Protein AF-A0A9D0LKT3-F1 (afdb_monomer_lite)

Foldseek 3Di:
DDDDDDDDDDDDDDDDDDDDDDDDDDDDDDDDDDDDDDDDDDDDDDDDDDDDDDDDDDDDDDDPDDCVVVVVVVVVVVVVVVVVVVVVVVVVVVVCVVVPHDAFAQDQDDQPPKDAFDDWQADPVLRAIGGARIWGDDDLAIAGEHEDAAAADPSGHDNVVLLNSLSVQVSSCRVRVDGDQWHWYHYPVGITTGGNDPVSNVSNSVVSVVVVVQVVDPDDADDDPDLVCLVPDPCNVVHPRHPD

Sequence (244 aa):
MRPGLVAGPRPGRAAIGDGTPGSRHPVPPAARAGSGSGRVGLAAGPLLLRPRPPGRPAGAPHPRLRPEGGAVLFLGLALAFLVVGLIGLWWSRRRWAAAGLPHGQIVYADVGDAFPVQEALYDPQLRLVGRPDYLVRQGRTLIPVEVKSGRAPARGPYRSHLLQLAAYCHLVEAQTGHRPPYGLIRYADRTVAVNYTPALREHLVQTLARLRADRQATEVHRDHHQPARCRACGYRDRCDEALA

Secondary structure (DSSP, 8-state):
------------------------PPPPPPPPP----------------PPPPPPPPPPPPPP----HHHHHHHHHHHHHHHHHHHHHHHHHHHHHHHTTS-----------SEEE--SPEEETTTTEEE--SEEEEETTEEEEEEE-SSPPPTTSS-HHHHHHHHHHHHHHHHHHS---SEEEEE-SS-EEEEE--HHHHHHHHHHHHHHHHHTTSS--------HHHHHT-TTGGG-TT---

pLDDT: mean 76.77, std 21.32, range [34.59, 98.38]

Structure (mmCIF, N/CA/C/O backbone):
data_AF-A0A9D0LKT3-F1
#
_entry.id   AF-A0A9D0LKT3-F1
#
loop_
_atom_site.group_PDB
_atom_site.id
_atom_site.type_symbol
_atom_site.label_atom_id
_atom_site.label_alt_id
_atom_site.label_comp_id
_atom_site.label_asym_id
_atom_site.label_entity_id
_atom_site.label_seq_id
_atom_site.pdbx_PDB_ins_code
_atom_site.Cartn_x
_atom_site.Cartn_y
_atom_site.Cartn_z
_atom_site.occupancy
_atom_site.B_iso_or_equiv
_atom_site.auth_seq_id
_atom_site.auth_comp_id
_atom_site.auth_asym_id
_atom_site.auth_atom_id
_atom_site.pdbx_PDB_model_num
ATOM 1 N N . MET A 1 1 ? -33.545 11.492 -32.141 1.00 41.22 1 MET A N 1
ATOM 2 C CA . MET A 1 1 ? -34.606 10.459 -32.080 1.00 41.22 1 MET A CA 1
ATOM 3 C C . MET A 1 1 ? -34.405 9.627 -30.819 1.00 41.22 1 MET A C 1
ATOM 5 O O . MET A 1 1 ? -33.264 9.313 -30.513 1.00 41.22 1 MET A O 1
ATOM 9 N N . ARG A 1 2 ? -35.477 9.320 -30.075 1.00 45.22 2 ARG A N 1
ATOM 10 C CA . ARG A 1 2 ? -35.482 8.424 -28.901 1.00 45.22 2 ARG A CA 1
ATOM 11 C C . ARG A 1 2 ? -36.316 7.184 -29.234 1.00 45.22 2 ARG A C 1
ATOM 13 O O . ARG A 1 2 ? -37.438 7.349 -29.701 1.00 45.22 2 ARG A O 1
ATOM 20 N N . PRO A 1 3 ? -35.804 5.990 -28.931 1.00 50.09 3 PRO A N 1
ATOM 21 C CA . PRO A 1 3 ? -36.590 4.969 -28.231 1.00 50.09 3 PRO A CA 1
ATOM 22 C C . PRO A 1 3 ? -35.764 4.365 -27.073 1.00 50.09 3 PRO A C 1
ATOM 24 O O . PRO A 1 3 ? -34.543 4.465 -27.069 1.00 50.09 3 PRO A O 1
ATOM 27 N N . GLY A 1 4 ? -36.324 3.734 -26.045 1.00 38.03 4 GLY A N 1
ATOM 28 C CA . GLY A 1 4 ? -37.717 3.555 -25.633 1.00 38.03 4 GLY A CA 1
ATOM 29 C C . GLY A 1 4 ? -37.700 2.763 -24.315 1.00 38.03 4 GLY A C 1
ATOM 30 O O . GLY A 1 4 ? -36.874 1.865 -24.169 1.00 38.03 4 GLY A O 1
ATOM 31 N N . LEU A 1 5 ? -38.533 3.114 -23.327 1.00 45.44 5 LEU A N 1
ATOM 32 C CA . LEU A 1 5 ? -38.592 2.349 -22.073 1.00 45.44 5 LEU A CA 1
ATOM 33 C C . LEU A 1 5 ? -39.273 0.995 -22.305 1.00 45.44 5 LEU A C 1
ATOM 35 O O . LEU A 1 5 ? -40.318 0.938 -22.948 1.00 45.44 5 LEU A O 1
ATOM 39 N N . VAL A 1 6 ? -38.753 -0.057 -21.671 1.00 51.06 6 VAL A N 1
ATOM 40 C CA . VAL A 1 6 ? -39.482 -1.305 -21.403 1.00 51.06 6 VAL A CA 1
ATOM 41 C C . VAL A 1 6 ? -39.291 -1.645 -19.925 1.00 51.06 6 VAL A C 1
ATOM 43 O O . VAL A 1 6 ? -38.197 -1.479 -19.387 1.00 51.06 6 VAL A O 1
ATOM 46 N N . ALA A 1 7 ? -40.364 -2.066 -19.256 1.00 42.12 7 ALA A N 1
ATOM 47 C CA . ALA A 1 7 ? -40.399 -2.280 -17.813 1.00 42.12 7 ALA A CA 1
ATOM 48 C C . ALA A 1 7 ? -41.018 -3.636 -17.441 1.00 42.12 7 ALA A C 1
ATOM 50 O O . ALA A 1 7 ? -41.953 -4.094 -18.094 1.00 42.12 7 ALA A O 1
ATOM 51 N N . GLY A 1 8 ? -40.550 -4.205 -16.325 1.00 35.59 8 GLY A N 1
ATOM 52 C CA . GLY A 1 8 ? -41.161 -5.338 -15.616 1.00 35.59 8 GLY A CA 1
ATOM 53 C C . GLY A 1 8 ? -40.278 -6.596 -15.539 1.00 35.59 8 GLY A C 1
ATOM 54 O O . GLY A 1 8 ? -39.320 -6.700 -16.302 1.00 35.59 8 GLY A O 1
ATOM 55 N N . PRO A 1 9 ? -40.588 -7.564 -14.647 1.00 49.91 9 PRO A N 1
ATOM 56 C CA . PRO A 1 9 ? -41.615 -7.556 -13.595 1.00 49.91 9 PRO A CA 1
ATOM 57 C C . PRO A 1 9 ? -41.034 -7.568 -12.157 1.00 49.91 9 PRO A C 1
ATOM 59 O O . PRO A 1 9 ? -39.851 -7.815 -11.940 1.00 49.91 9 PRO A O 1
ATOM 62 N N . ARG A 1 10 ? -41.889 -7.338 -11.148 1.00 53.22 10 ARG A N 1
ATOM 63 C CA . ARG A 1 10 ? -41.582 -7.543 -9.714 1.00 53.22 10 ARG A CA 1
ATOM 64 C C . ARG A 1 10 ? -42.213 -8.842 -9.193 1.00 53.22 10 ARG A C 1
ATOM 66 O O . ARG A 1 10 ? -43.411 -9.029 -9.388 1.00 53.22 10 ARG A O 1
ATOM 73 N N . PRO A 1 11 ? -41.473 -9.622 -8.396 1.00 49.16 11 PRO A N 1
ATOM 74 C CA . PRO A 1 11 ? -42.014 -10.346 -7.238 1.00 49.16 11 PRO A CA 1
ATOM 75 C C . PRO A 1 11 ? -41.182 -10.034 -5.969 1.00 49.16 11 PRO A C 1
ATOM 77 O O . PRO A 1 11 ? -40.034 -9.618 -6.070 1.00 49.16 11 PRO A O 1
ATOM 80 N N . GLY A 1 12 ? -41.651 -10.187 -4.732 1.00 36.94 12 GLY A N 1
ATOM 81 C CA . GLY A 1 12 ? -42.981 -10.491 -4.201 1.00 36.94 12 GLY A CA 1
ATOM 82 C C . GLY A 1 12 ? -42.949 -10.268 -2.676 1.00 36.94 12 GLY A C 1
ATOM 83 O O . GLY A 1 12 ? -41.898 -10.413 -2.056 1.00 36.94 12 GLY A O 1
ATOM 84 N N . ARG A 1 13 ? -44.066 -9.860 -2.060 1.00 41.19 13 ARG A N 1
ATOM 85 C CA . ARG A 1 13 ? -44.182 -9.701 -0.594 1.00 41.19 13 ARG A CA 1
ATOM 86 C C . ARG A 1 13 ? -44.531 -11.046 0.049 1.00 41.19 13 ARG A C 1
ATOM 88 O O . ARG A 1 13 ? -45.474 -11.683 -0.409 1.00 41.19 13 ARG A O 1
ATOM 95 N N . ALA A 1 14 ? -43.886 -11.390 1.161 1.00 39.69 14 ALA A N 1
ATOM 96 C CA . ALA A 1 14 ? -44.359 -12.425 2.078 1.00 39.69 14 ALA A CA 1
ATOM 97 C C . ALA A 1 14 ? -44.074 -12.042 3.545 1.00 39.69 14 ALA A C 1
ATOM 99 O O . ALA A 1 14 ? -42.972 -11.601 3.855 1.00 39.69 14 ALA A O 1
ATOM 100 N N . ALA A 1 15 ? -45.124 -12.177 4.370 1.00 40.12 15 ALA A N 1
ATOM 101 C CA . ALA A 1 15 ? -45.180 -12.620 5.775 1.00 40.12 15 ALA A CA 1
ATOM 102 C C . ALA A 1 15 ? -43.980 -12.285 6.698 1.00 40.12 15 ALA A C 1
ATOM 104 O O . ALA A 1 15 ? -42.871 -12.750 6.475 1.00 40.12 15 ALA A O 1
ATOM 105 N N . ILE A 1 16 ? -44.106 -11.464 7.751 1.00 39.12 16 ILE A N 1
ATOM 106 C CA . ILE A 1 16 ? -44.972 -11.620 8.946 1.00 39.12 16 ILE A CA 1
ATOM 107 C C . ILE A 1 16 ? -44.850 -13.018 9.571 1.00 39.12 16 ILE A C 1
ATOM 109 O O . ILE A 1 16 ? -45.427 -13.978 9.074 1.00 39.12 16 ILE A O 1
ATOM 113 N N . GLY A 1 17 ? -44.144 -13.093 10.699 1.00 37.44 17 GLY A N 1
ATOM 114 C CA . GLY A 1 17 ? -44.096 -14.253 11.585 1.00 37.44 17 GLY A CA 1
ATOM 115 C C . GLY A 1 17 ? -43.782 -13.793 13.006 1.00 37.44 17 GLY A C 1
ATOM 116 O O . GLY A 1 17 ? -42.682 -13.307 13.266 1.00 37.44 17 GLY A O 1
ATOM 117 N N . ASP A 1 18 ? -44.763 -13.90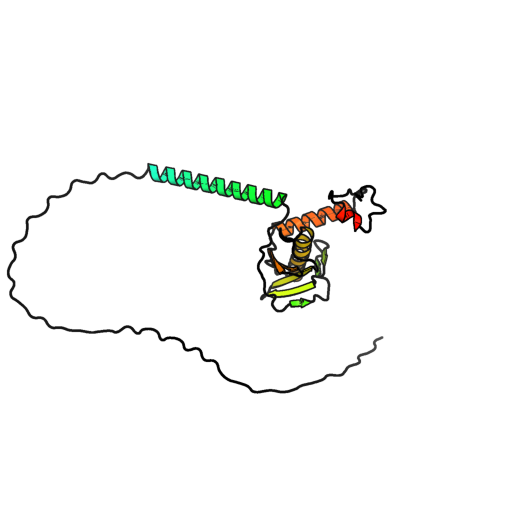1 13.900 1.00 38.78 18 ASP A N 1
ATOM 118 C CA . ASP A 1 18 ? -44.617 -13.609 15.328 1.00 38.78 18 ASP A CA 1
ATOM 119 C C . ASP A 1 18 ? -43.784 -14.689 16.040 1.00 38.78 18 ASP A C 1
ATOM 121 O O . ASP A 1 18 ? -43.826 -15.861 15.667 1.00 38.78 18 ASP A O 1
ATOM 125 N N . GLY A 1 19 ? -43.044 -14.316 17.092 1.00 36.28 19 GLY A N 1
ATOM 126 C CA . GLY A 1 19 ? -42.207 -15.278 17.822 1.00 36.28 19 GLY A CA 1
ATOM 127 C C . GLY A 1 19 ? -41.290 -14.690 18.897 1.00 36.28 19 GLY A C 1
ATOM 128 O O . GLY A 1 19 ? -40.070 -14.765 18.791 1.00 36.28 19 GLY A O 1
ATOM 129 N N . THR A 1 20 ? -41.865 -14.128 19.961 1.00 42.22 20 THR A N 1
ATOM 130 C CA . THR A 1 20 ? -41.186 -14.034 21.277 1.00 42.22 20 THR A CA 1
ATOM 131 C C . THR A 1 20 ? -41.495 -15.319 22.091 1.00 42.22 20 THR A C 1
ATOM 133 O O . THR A 1 20 ? -42.338 -16.087 21.623 1.00 42.22 20 THR A O 1
ATOM 136 N N . PRO A 1 21 ? -40.907 -15.607 23.282 1.00 47.72 21 PRO A N 1
ATOM 137 C CA . PRO A 1 21 ? -39.992 -14.789 24.093 1.00 47.72 21 PRO A CA 1
ATOM 138 C C . PRO A 1 21 ? -38.775 -15.518 24.731 1.00 47.72 21 PRO A C 1
ATOM 140 O O . PRO A 1 21 ? -38.759 -16.726 24.924 1.00 47.72 21 PRO A O 1
ATOM 143 N N . GLY A 1 22 ? -37.848 -14.721 25.280 1.00 34.59 22 GLY A N 1
ATOM 144 C CA . GLY A 1 22 ? -37.430 -14.911 26.680 1.00 34.59 22 GLY A CA 1
ATOM 145 C C . GLY A 1 22 ? -36.105 -15.622 26.995 1.00 34.59 22 GLY A C 1
ATOM 146 O O . GLY A 1 22 ? -36.052 -16.835 27.143 1.00 34.59 22 GLY A O 1
ATOM 147 N N . SER A 1 23 ? -35.099 -14.830 27.375 1.00 41.34 23 SER A N 1
ATOM 148 C CA . SER A 1 23 ? -34.087 -15.236 28.365 1.00 41.34 23 SER A CA 1
ATOM 149 C C . SER A 1 23 ? -33.737 -14.045 29.267 1.00 41.34 23 SER A C 1
ATOM 151 O O . SER A 1 23 ? -32.951 -13.170 28.901 1.00 41.34 23 SER A O 1
ATOM 153 N N . ARG A 1 24 ? -34.366 -13.973 30.447 1.00 41.44 24 ARG A N 1
ATOM 154 C CA . ARG A 1 24 ? -34.077 -12.947 31.463 1.00 41.44 24 ARG A CA 1
ATOM 155 C C . ARG A 1 24 ? -32.916 -13.421 32.339 1.00 41.44 24 ARG A C 1
ATOM 157 O O . ARG A 1 24 ? -33.109 -14.324 33.147 1.00 41.44 24 ARG A O 1
ATOM 164 N N . HIS A 1 25 ? -31.748 -12.793 32.232 1.00 50.31 25 HIS A N 1
ATOM 165 C CA . HIS A 1 25 ? -30.708 -12.942 33.254 1.00 50.31 25 HIS A CA 1
ATOM 166 C C . HIS A 1 25 ? -31.013 -12.014 34.446 1.00 50.31 25 HIS A C 1
ATOM 168 O O . HIS A 1 25 ? -31.278 -10.828 34.227 1.00 50.31 25 HIS A O 1
ATOM 174 N N . PRO A 1 26 ? -31.014 -12.514 35.696 1.00 53.47 26 PRO A N 1
ATOM 175 C CA . PRO A 1 26 ? -31.299 -11.693 36.866 1.00 53.47 26 PRO A CA 1
ATOM 176 C C . PRO A 1 26 ? -30.113 -10.789 37.229 1.00 53.47 26 PRO A C 1
ATOM 178 O O . PRO A 1 26 ? -28.975 -11.239 37.352 1.00 53.47 26 PRO A O 1
ATOM 181 N N . VAL A 1 27 ? -30.408 -9.508 37.450 1.00 53.12 27 VAL A N 1
ATOM 182 C CA . VAL A 1 27 ? -29.477 -8.518 38.008 1.00 53.12 27 VAL A CA 1
ATOM 183 C C . VAL A 1 27 ? -29.468 -8.651 39.541 1.00 53.12 27 VAL A C 1
ATOM 185 O O . VAL A 1 27 ? -30.549 -8.629 40.135 1.00 53.12 27 VAL A O 1
ATOM 188 N N . PRO A 1 28 ? -28.304 -8.762 40.212 1.00 60.41 28 PRO A N 1
ATOM 189 C CA . PRO A 1 28 ? -28.244 -8.737 41.672 1.00 60.41 28 PRO A CA 1
ATOM 190 C C . PRO A 1 28 ? -28.531 -7.319 42.215 1.00 60.41 28 PRO A C 1
ATOM 192 O O . PRO A 1 28 ? -28.039 -6.338 41.651 1.00 60.41 28 PRO A O 1
ATOM 195 N N . PRO A 1 29 ? -29.319 -7.170 43.297 1.00 54.16 29 PRO A N 1
ATOM 196 C CA . PRO A 1 29 ? -29.736 -5.863 43.801 1.00 54.16 29 PRO A CA 1
ATOM 197 C C . PRO A 1 29 ? -28.632 -5.129 44.577 1.00 54.16 29 PRO A C 1
ATOM 199 O O . PRO A 1 29 ? -27.826 -5.731 45.285 1.00 54.16 29 PRO A O 1
ATOM 202 N N . ALA A 1 30 ? -28.650 -3.797 44.493 1.00 43.69 30 ALA A N 1
ATOM 203 C CA . ALA A 1 30 ? -27.753 -2.922 45.242 1.00 43.69 30 ALA A CA 1
ATOM 204 C C . ALA A 1 30 ? -28.080 -2.898 46.748 1.00 43.69 30 ALA A C 1
ATOM 206 O O . ALA A 1 30 ? -29.245 -2.805 47.146 1.00 43.69 30 ALA A O 1
ATOM 207 N N . ALA A 1 31 ? -27.042 -2.909 47.588 1.00 43.06 31 ALA A N 1
ATOM 208 C CA . ALA A 1 31 ? -27.182 -2.778 49.035 1.00 43.06 31 ALA A CA 1
ATOM 209 C C . ALA A 1 31 ? -27.678 -1.370 49.422 1.00 43.06 31 ALA A C 1
ATOM 211 O O . ALA A 1 31 ? -27.057 -0.362 49.082 1.00 43.06 31 ALA A O 1
ATOM 212 N N . ARG A 1 32 ? -28.795 -1.297 50.157 1.00 42.47 32 ARG A N 1
ATOM 213 C CA . ARG A 1 32 ? -29.309 -0.044 50.732 1.00 42.47 32 ARG A CA 1
ATOM 214 C C . ARG A 1 32 ? -28.557 0.319 52.013 1.00 42.47 32 ARG A C 1
ATOM 216 O O . ARG A 1 32 ? -28.331 -0.534 52.866 1.00 42.47 32 ARG A O 1
ATOM 223 N N . ALA A 1 33 ? -28.256 1.605 52.174 1.00 41.50 33 ALA A N 1
ATOM 224 C CA . ALA A 1 33 ? -27.729 2.155 53.417 1.00 41.50 33 ALA A CA 1
ATOM 225 C C . ALA A 1 33 ? -28.793 2.128 54.531 1.00 41.50 33 ALA A C 1
ATOM 227 O O . ALA A 1 33 ? -29.901 2.638 54.355 1.00 41.50 33 ALA A O 1
ATOM 228 N N . GLY A 1 34 ? -28.442 1.559 55.687 1.00 39.75 34 GLY A N 1
ATOM 229 C CA . GLY A 1 34 ? -29.262 1.595 56.896 1.00 39.75 34 GLY A CA 1
ATOM 230 C C . GLY A 1 34 ? -28.962 2.838 57.734 1.00 39.75 34 GLY A C 1
ATOM 231 O O . GLY A 1 34 ? -27.919 2.911 58.378 1.00 39.75 34 GLY A O 1
ATOM 232 N N . SER A 1 35 ? -29.882 3.804 57.747 1.00 43.78 35 SER A N 1
ATOM 233 C CA . SER A 1 35 ? -29.845 4.935 58.682 1.00 43.78 35 SER A CA 1
ATOM 234 C C . SER A 1 35 ? -30.349 4.485 60.058 1.00 43.78 35 SER A C 1
ATOM 236 O O . SER A 1 35 ? -31.537 4.211 60.223 1.00 43.78 35 SER A O 1
ATOM 238 N N . GLY A 1 36 ? -29.446 4.381 61.037 1.00 42.91 36 GLY A N 1
ATOM 239 C CA . GLY A 1 36 ? -29.749 3.963 62.409 1.00 42.91 36 GLY A CA 1
ATOM 240 C C . GLY A 1 36 ? -29.672 5.123 63.401 1.00 42.91 36 GLY A C 1
ATOM 241 O O . GLY A 1 36 ? -28.623 5.371 63.989 1.00 42.91 36 GLY A O 1
ATOM 242 N N . SER A 1 37 ? -30.785 5.830 63.609 1.00 45.47 37 SER A N 1
ATOM 243 C CA . SER A 1 37 ? -30.896 6.882 64.629 1.00 45.47 37 SER A CA 1
ATOM 244 C C . SER A 1 37 ? -31.040 6.273 66.032 1.00 45.47 37 SER A C 1
ATOM 246 O O . SER A 1 37 ? -32.140 5.939 66.465 1.00 45.47 37 SER A O 1
ATOM 248 N N . GLY A 1 38 ? -29.923 6.121 66.747 1.00 41.62 38 GLY A N 1
ATOM 249 C CA . GLY A 1 38 ? -29.893 5.669 68.141 1.00 41.62 38 GLY A CA 1
ATOM 250 C C . GLY A 1 38 ? -29.629 6.816 69.117 1.00 41.62 38 GLY A C 1
ATOM 251 O O . GLY A 1 38 ? -28.476 7.111 69.421 1.00 41.62 38 GLY A O 1
ATOM 252 N N . ARG A 1 39 ? -30.682 7.454 69.644 1.00 48.88 39 ARG A N 1
ATOM 253 C CA . ARG A 1 39 ? -30.566 8.327 70.828 1.00 48.88 39 ARG A CA 1
ATOM 254 C C . ARG A 1 39 ? -30.461 7.455 72.082 1.00 48.88 39 ARG A C 1
ATOM 256 O O . ARG A 1 39 ? -31.409 6.743 72.394 1.00 48.88 39 ARG A O 1
ATOM 263 N N . VAL A 1 40 ? -29.365 7.568 72.832 1.00 46.09 40 VAL A N 1
ATOM 264 C CA . VAL A 1 40 ? -29.247 7.029 74.199 1.00 46.09 40 VAL A CA 1
ATOM 265 C C . VAL A 1 40 ? -28.940 8.188 75.147 1.00 46.09 40 VAL A C 1
ATOM 267 O O . VAL A 1 40 ? -28.136 9.062 74.825 1.00 46.09 40 VAL A O 1
ATOM 270 N N . GLY A 1 41 ? -29.668 8.243 76.264 1.00 40.62 41 GLY A N 1
ATOM 271 C CA . GLY A 1 41 ? -29.698 9.393 77.167 1.00 40.62 41 GLY A CA 1
ATOM 272 C C . GLY A 1 41 ? -28.462 9.546 78.055 1.00 40.62 41 GLY A C 1
ATOM 273 O O . GLY A 1 41 ? -27.693 8.609 78.264 1.00 40.62 41 GLY A O 1
ATOM 274 N N . LEU A 1 42 ? -28.307 10.751 78.607 1.00 42.69 42 LEU A N 1
ATOM 275 C CA . LEU A 1 42 ? -27.282 11.071 79.596 1.00 42.69 42 LEU A CA 1
ATOM 276 C C . LEU A 1 42 ? -27.559 10.337 80.917 1.00 42.69 42 LEU A C 1
ATOM 278 O O . LEU A 1 42 ? -28.650 10.451 81.470 1.00 42.69 42 LEU A O 1
ATOM 282 N N . ALA A 1 43 ? -26.526 9.711 81.478 1.00 46.47 43 ALA A N 1
ATOM 283 C CA . ALA A 1 43 ? -26.437 9.412 82.903 1.00 46.47 43 ALA A CA 1
ATOM 284 C C . ALA A 1 43 ? -25.191 10.119 83.456 1.00 46.47 43 ALA A C 1
ATOM 286 O O . ALA A 1 43 ? -24.063 9.785 83.092 1.00 46.47 43 ALA A O 1
ATOM 287 N N . ALA A 1 44 ? -25.392 11.138 84.292 1.00 44.31 44 ALA A N 1
ATOM 288 C CA . ALA A 1 44 ? -24.303 11.913 84.876 1.00 44.31 44 ALA A CA 1
ATOM 289 C C . ALA A 1 44 ? -23.731 11.190 86.108 1.00 44.31 44 ALA A C 1
ATOM 291 O O . ALA A 1 44 ? -24.312 11.237 87.190 1.00 44.31 44 ALA A O 1
ATOM 292 N N . GLY A 1 45 ? -22.588 10.521 85.940 1.00 46.59 45 GLY A N 1
ATOM 293 C CA . GLY A 1 45 ? -21.770 10.035 87.056 1.00 46.59 45 GLY A CA 1
ATOM 294 C C . GLY A 1 45 ? -20.898 11.157 87.648 1.00 46.59 45 GLY A C 1
ATOM 295 O O . GLY A 1 45 ? -20.500 12.062 86.909 1.00 46.59 45 GLY A O 1
ATOM 296 N N . PRO A 1 46 ? -20.585 11.134 88.957 1.00 49.88 46 PRO A N 1
ATOM 297 C CA . PRO A 1 46 ? -19.849 12.214 89.613 1.00 49.88 46 PRO A CA 1
ATOM 298 C C . PRO A 1 46 ? -18.401 12.340 89.108 1.00 49.88 46 PRO A C 1
ATOM 300 O O . PRO A 1 46 ? -17.683 11.348 88.967 1.00 49.88 46 PRO A O 1
ATOM 303 N N . LEU A 1 47 ? -17.952 13.581 88.880 1.00 44.97 47 LEU A N 1
ATOM 304 C CA . LEU A 1 47 ? -16.568 13.888 88.509 1.00 44.97 47 LEU A CA 1
ATOM 305 C C . LEU A 1 47 ? -15.608 13.585 89.671 1.00 44.97 47 LEU A C 1
ATOM 307 O O . LEU A 1 47 ? -15.494 14.366 90.615 1.00 44.97 47 LEU A O 1
ATOM 311 N N . LEU A 1 48 ? -14.830 12.511 89.548 1.00 54.75 48 LEU A N 1
ATOM 312 C CA . LEU A 1 48 ? -13.591 12.351 90.308 1.00 54.75 48 LEU A CA 1
ATOM 313 C C . LEU A 1 48 ? -12.454 13.067 89.567 1.00 54.75 48 LEU A C 1
ATOM 315 O O . LEU A 1 48 ? -12.039 12.641 88.486 1.00 54.75 48 LEU A O 1
ATOM 319 N N . LEU A 1 49 ? -11.944 14.159 90.146 1.00 49.00 49 LEU A N 1
ATOM 320 C CA . LEU A 1 49 ? -10.774 14.871 89.623 1.00 49.00 49 LEU A CA 1
ATOM 321 C C . LEU A 1 49 ? -9.549 13.943 89.616 1.00 49.00 49 LEU A C 1
ATOM 323 O O . LEU A 1 49 ? -8.984 13.628 90.662 1.00 49.00 49 LEU A O 1
ATOM 327 N N . ARG A 1 50 ? -9.091 13.546 88.423 1.00 50.53 50 ARG A N 1
ATOM 328 C CA . ARG A 1 50 ? -7.760 12.950 88.245 1.00 50.53 50 ARG A CA 1
ATOM 329 C C . ARG A 1 50 ? -6.694 14.054 88.178 1.00 50.53 50 ARG A C 1
ATOM 331 O O . ARG A 1 50 ? -6.884 15.012 87.425 1.00 50.53 50 ARG A O 1
ATOM 338 N N . PRO A 1 51 ? -5.563 13.930 88.899 1.00 55.41 51 PRO A N 1
ATOM 339 C CA . PRO A 1 51 ? -4.463 14.880 88.790 1.00 55.41 51 PRO A CA 1
ATOM 340 C C . PRO A 1 51 ? -3.821 14.837 87.396 1.00 55.41 51 PRO A C 1
ATOM 342 O O . PRO A 1 51 ? -3.758 13.799 86.734 1.00 55.41 51 PRO A O 1
ATOM 345 N N . ARG A 1 52 ? -3.348 16.001 86.948 1.00 52.25 52 ARG A N 1
ATOM 346 C CA . ARG A 1 52 ? -2.777 16.233 85.616 1.00 52.25 52 ARG A CA 1
ATOM 347 C C . ARG A 1 52 ? -1.296 15.811 85.611 1.00 52.25 52 ARG A C 1
ATOM 349 O O . ARG A 1 52 ? -0.563 16.288 86.475 1.00 52.25 52 ARG A O 1
ATOM 356 N N . PRO A 1 53 ? -0.824 14.958 84.682 1.00 60.50 53 PRO A N 1
ATOM 357 C CA . PRO A 1 53 ? 0.597 14.622 84.603 1.00 60.50 53 PRO A CA 1
ATOM 358 C C . PRO A 1 53 ? 1.428 15.838 84.143 1.00 60.50 53 PRO A C 1
ATOM 360 O O . PRO A 1 53 ? 0.912 16.673 83.389 1.00 60.50 53 PRO A O 1
ATOM 363 N N . PRO A 1 54 ? 2.701 15.956 84.568 1.00 61.75 54 PRO A N 1
ATOM 364 C CA . PRO A 1 54 ? 3.567 17.070 84.188 1.00 61.75 54 PRO A CA 1
ATOM 365 C C . PRO A 1 54 ? 3.885 17.066 82.685 1.00 61.75 54 PRO A C 1
ATOM 367 O O . PRO A 1 54 ? 3.955 16.019 82.039 1.00 61.75 54 PRO A O 1
ATOM 370 N N . GLY A 1 55 ? 4.069 18.263 82.123 1.00 56.38 55 GLY A N 1
ATOM 371 C CA . GLY A 1 55 ? 4.303 18.458 80.693 1.00 56.38 55 GLY A CA 1
ATOM 372 C C . GLY A 1 55 ? 5.644 17.895 80.212 1.00 56.38 55 GLY A C 1
ATOM 373 O O . GLY A 1 55 ? 6.665 18.018 80.886 1.00 56.38 55 GLY A O 1
ATOM 374 N N . ARG A 1 56 ? 5.647 17.316 79.006 1.00 63.41 56 ARG A N 1
ATOM 375 C CA . ARG A 1 56 ? 6.873 16.936 78.287 1.00 63.41 56 ARG A CA 1
ATOM 376 C C . ARG A 1 56 ? 7.685 18.198 77.934 1.00 63.41 56 ARG A C 1
ATOM 378 O O . ARG A 1 56 ? 7.082 19.143 77.420 1.00 63.41 56 ARG A O 1
ATOM 385 N N . PRO A 1 57 ? 9.017 18.223 78.132 1.00 62.31 57 PRO A N 1
ATOM 386 C CA . PRO A 1 57 ? 9.849 19.324 77.653 1.00 62.31 57 PRO A CA 1
ATOM 387 C C . PRO A 1 57 ? 9.851 19.381 76.118 1.00 62.31 57 PRO A C 1
ATOM 389 O O . PRO A 1 57 ? 9.706 18.358 75.444 1.00 62.31 57 PRO A O 1
ATOM 392 N N . ALA A 1 58 ? 10.009 20.588 75.572 1.00 62.41 58 ALA A N 1
ATOM 393 C CA . ALA A 1 58 ? 10.016 20.823 74.132 1.00 62.41 58 ALA A CA 1
ATOM 394 C C . ALA A 1 58 ? 11.188 20.092 73.450 1.00 62.41 58 ALA A C 1
ATOM 396 O O . ALA A 1 58 ? 12.332 20.183 73.893 1.00 62.41 58 ALA A O 1
ATOM 397 N N . GLY A 1 59 ? 10.895 19.373 72.364 1.00 53.84 59 GLY A N 1
ATOM 398 C CA . GLY A 1 59 ? 11.914 18.695 71.563 1.00 53.84 59 GLY A CA 1
ATOM 399 C C . GLY A 1 59 ? 12.826 19.687 70.837 1.00 53.84 59 GLY A C 1
ATOM 400 O O . GLY A 1 59 ? 12.375 20.741 70.386 1.00 53.84 59 GLY A O 1
ATOM 401 N N . ALA A 1 60 ? 14.106 19.334 70.707 1.00 62.12 60 ALA A N 1
ATOM 402 C CA . ALA A 1 60 ? 15.083 20.126 69.966 1.00 62.12 60 ALA A CA 1
ATOM 403 C C . ALA A 1 60 ? 14.681 20.284 68.480 1.00 62.12 60 ALA A C 1
ATOM 405 O O . ALA A 1 60 ? 14.084 19.368 67.906 1.00 62.12 60 ALA A O 1
ATOM 406 N N . PRO A 1 61 ? 15.012 21.415 67.828 1.00 62.19 61 PRO A N 1
ATOM 407 C CA . PRO A 1 61 ? 14.657 21.641 66.431 1.00 62.19 61 PRO A CA 1
ATOM 408 C C . PRO A 1 61 ? 15.363 20.640 65.507 1.00 62.19 61 PRO A C 1
ATOM 410 O O . PRO A 1 61 ? 16.591 20.590 65.441 1.00 62.19 61 PRO A O 1
ATOM 413 N N . HIS A 1 62 ? 14.581 19.864 64.753 1.00 61.00 62 HIS A N 1
ATOM 414 C CA . HIS A 1 62 ? 15.118 18.957 63.739 1.00 61.00 62 HIS A CA 1
ATOM 415 C C . HIS A 1 62 ? 15.848 19.737 62.626 1.00 61.00 62 HIS A C 1
ATOM 417 O O . HIS A 1 62 ? 15.322 20.751 62.149 1.00 61.00 62 HIS A O 1
ATOM 423 N N . PRO A 1 63 ? 17.022 19.269 62.159 1.00 62.72 63 PRO A N 1
ATOM 424 C CA . PRO A 1 63 ? 17.743 19.921 61.073 1.00 62.72 63 PRO A CA 1
ATOM 425 C C . PRO A 1 63 ? 16.934 19.839 59.773 1.00 62.72 63 PRO A C 1
ATOM 427 O O . PRO A 1 63 ? 16.635 18.755 59.270 1.00 62.72 63 PRO A O 1
ATOM 430 N N . ARG A 1 64 ? 16.590 20.999 59.202 1.00 63.72 64 ARG A N 1
ATOM 431 C CA . ARG A 1 64 ? 15.944 21.077 57.886 1.00 63.72 64 ARG A CA 1
ATOM 432 C C . ARG A 1 64 ? 16.971 20.774 56.794 1.00 63.72 64 ARG A C 1
ATOM 434 O O . ARG A 1 64 ? 17.701 21.667 56.368 1.00 63.72 64 ARG A O 1
ATOM 441 N N . LEU A 1 65 ? 17.005 19.527 56.331 1.00 62.09 65 LEU A N 1
ATOM 442 C CA . LEU A 1 65 ? 17.726 19.139 55.118 1.00 62.09 65 LEU A CA 1
ATOM 443 C C . LEU A 1 65 ? 17.171 19.942 53.929 1.00 62.09 65 LEU A C 1
ATOM 445 O O . LEU A 1 65 ? 16.024 19.753 53.525 1.00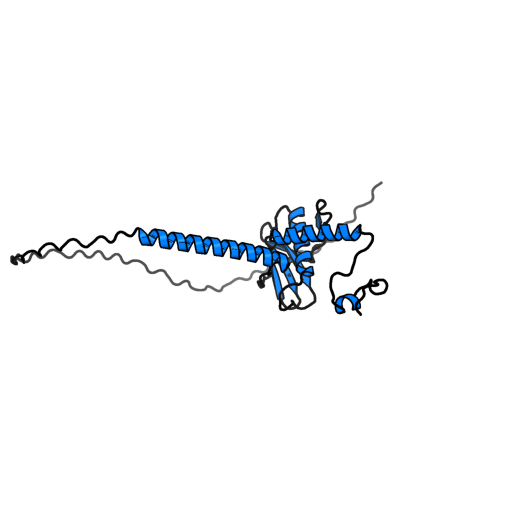 62.09 65 LEU A O 1
ATOM 449 N N . ARG A 1 66 ? 17.973 20.869 53.392 1.00 62.16 66 ARG A N 1
ATOM 450 C CA . ARG A 1 66 ? 17.625 21.655 52.199 1.00 62.16 66 ARG A CA 1
ATOM 451 C C . ARG A 1 66 ? 17.682 20.752 50.952 1.00 62.16 66 ARG A C 1
ATOM 453 O O . ARG A 1 66 ? 18.742 20.185 50.694 1.00 62.16 66 ARG A O 1
ATOM 460 N N . PRO A 1 67 ? 16.596 20.613 50.168 1.00 61.66 67 PRO A N 1
ATOM 461 C CA . PRO A 1 67 ? 16.500 19.616 49.095 1.00 61.66 67 PRO A CA 1
ATOM 462 C C . PRO A 1 67 ? 17.140 20.042 47.756 1.00 61.66 67 PRO A C 1
ATOM 464 O O . PRO A 1 67 ? 16.969 19.347 46.755 1.00 61.66 67 PRO A O 1
ATOM 467 N N . GLU A 1 68 ? 17.878 21.158 47.722 1.00 63.16 68 GLU A N 1
ATOM 468 C CA . GLU A 1 68 ? 18.339 21.827 46.489 1.00 63.16 68 GLU A CA 1
ATOM 469 C C . GLU A 1 68 ? 19.124 20.904 45.534 1.00 63.16 68 GLU A C 1
ATOM 471 O O . GLU A 1 68 ? 18.950 20.964 44.318 1.00 63.16 68 GLU A O 1
ATOM 476 N N . GLY A 1 69 ? 19.955 20.001 46.070 1.00 64.12 69 GLY A N 1
ATOM 477 C CA . GLY A 1 69 ? 20.751 19.069 45.258 1.00 64.12 69 GLY A CA 1
ATOM 478 C C . GLY A 1 69 ? 19.932 17.962 44.582 1.00 64.12 69 GLY A C 1
ATOM 479 O O . GLY A 1 69 ? 20.300 17.488 43.508 1.00 64.12 69 GLY A O 1
ATOM 480 N N . GLY A 1 70 ? 18.800 17.565 45.174 1.00 74.62 70 GLY A N 1
ATOM 481 C CA . GLY A 1 70 ? 17.946 16.511 44.624 1.00 74.62 70 GLY A CA 1
ATOM 482 C C . GLY A 1 70 ? 17.211 16.971 43.367 1.00 74.62 70 GLY A C 1
ATOM 483 O O . GLY A 1 70 ? 17.198 16.263 42.363 1.00 74.62 70 GLY A O 1
ATOM 484 N N . ALA A 1 71 ? 16.649 18.183 43.393 1.00 82.06 71 ALA A N 1
ATOM 485 C CA . ALA A 1 71 ? 15.881 18.735 42.277 1.00 82.06 71 ALA A CA 1
ATOM 486 C C . ALA A 1 71 ? 16.716 18.851 40.988 1.00 82.06 71 ALA A C 1
ATOM 488 O O . ALA A 1 71 ? 16.248 18.467 39.917 1.00 82.06 71 ALA A O 1
ATOM 489 N N . VAL A 1 72 ? 17.969 19.308 41.096 1.00 85.75 72 VAL A N 1
ATOM 490 C CA . VAL A 1 72 ? 18.891 19.426 39.952 1.00 85.75 72 VAL A CA 1
ATOM 491 C C . VAL A 1 72 ? 19.243 18.050 39.375 1.00 85.75 72 VAL A C 1
ATOM 493 O O . VAL A 1 72 ? 19.229 17.876 38.156 1.00 85.75 72 VAL A O 1
ATOM 496 N N . LEU A 1 73 ? 19.486 17.049 40.230 1.00 88.25 73 LEU A N 1
ATOM 497 C CA . LEU A 1 73 ? 19.763 15.675 39.802 1.00 88.25 73 LEU A CA 1
ATOM 498 C C . LEU A 1 73 ? 18.557 15.039 39.089 1.00 88.25 73 LEU A C 1
ATOM 500 O O . LEU A 1 73 ? 18.717 14.453 38.017 1.00 88.25 73 LEU A O 1
ATOM 504 N N . PHE A 1 74 ? 17.346 15.194 39.636 1.00 89.25 74 PHE A N 1
ATOM 505 C CA . PHE A 1 74 ? 16.118 14.701 39.001 1.00 89.25 74 PHE A CA 1
ATOM 506 C C . PHE A 1 74 ? 15.831 15.399 37.666 1.00 89.25 74 PHE A C 1
ATOM 508 O O . PHE A 1 74 ? 15.449 14.729 36.707 1.00 89.25 74 PHE A O 1
ATOM 515 N N . LEU A 1 75 ? 16.059 16.713 37.570 1.00 92.94 75 LEU A N 1
ATOM 516 C CA . LEU A 1 75 ? 15.885 17.467 36.326 1.00 92.94 75 LEU A CA 1
ATOM 517 C C . LEU A 1 75 ? 16.893 17.029 35.250 1.00 92.94 75 LEU A C 1
ATOM 519 O O . LEU A 1 75 ? 16.513 16.839 34.094 1.00 92.94 75 LEU A O 1
ATOM 523 N N . GLY A 1 76 ? 18.155 16.801 35.632 1.00 93.25 76 GLY A N 1
ATOM 524 C CA . GLY A 1 76 ? 19.191 16.271 34.742 1.00 93.25 76 GLY A CA 1
ATOM 525 C C . GLY A 1 76 ? 18.861 14.870 34.216 1.00 93.25 76 GLY A C 1
ATOM 526 O O . GLY A 1 76 ? 18.947 14.629 33.012 1.00 93.25 76 GLY A O 1
ATOM 527 N N . LEU A 1 77 ? 18.403 13.968 35.091 1.00 94.94 77 LEU A N 1
ATOM 528 C CA . LEU A 1 77 ? 17.920 12.635 34.710 1.00 94.94 77 LEU A CA 1
ATOM 529 C C . LEU A 1 77 ? 16.710 12.708 33.769 1.00 94.94 77 LEU A C 1
ATOM 531 O O . LEU A 1 77 ? 16.700 12.035 32.738 1.00 94.94 77 LEU A O 1
ATOM 535 N N . ALA A 1 78 ? 15.715 13.544 34.074 1.00 93.69 78 ALA A N 1
ATOM 536 C CA . ALA A 1 78 ? 14.534 13.721 33.230 1.00 93.69 78 ALA A CA 1
ATOM 537 C C . ALA A 1 78 ? 14.898 14.237 31.826 1.00 93.69 78 ALA A C 1
ATOM 539 O O . ALA A 1 78 ? 14.394 13.716 30.829 1.00 93.69 78 ALA A O 1
ATOM 540 N N . LEU A 1 79 ? 15.817 15.205 31.732 1.00 95.69 79 LEU A N 1
ATOM 541 C CA . LEU A 1 79 ? 16.306 15.720 30.453 1.00 95.69 79 LEU A CA 1
ATOM 542 C C . LEU A 1 79 ? 17.102 14.660 29.676 1.00 95.69 79 LEU A C 1
ATOM 544 O O . LEU A 1 79 ? 16.914 14.521 28.468 1.00 95.69 79 LEU A O 1
ATOM 548 N N . ALA A 1 80 ? 17.938 13.868 30.354 1.00 95.19 80 ALA A N 1
ATOM 549 C CA . ALA A 1 80 ? 18.665 12.764 29.730 1.00 95.19 80 ALA A CA 1
ATOM 550 C C . ALA A 1 80 ? 17.708 11.704 29.154 1.00 95.19 80 ALA A C 1
ATOM 552 O O . ALA A 1 80 ? 17.851 11.322 27.991 1.00 95.19 80 ALA A O 1
ATOM 553 N N . PHE A 1 81 ? 16.684 11.286 29.908 1.00 95.75 81 PHE A N 1
ATOM 554 C CA . PHE A 1 81 ? 15.653 10.370 29.405 1.00 95.75 81 PHE A CA 1
ATOM 555 C C . PHE A 1 81 ? 14.845 10.966 28.245 1.00 95.75 81 PHE A C 1
ATOM 557 O O . PHE A 1 81 ? 14.556 10.249 27.287 1.00 95.75 81 PHE A O 1
ATOM 564 N N . LEU A 1 82 ? 14.529 12.266 28.276 1.00 95.62 82 LEU A N 1
ATOM 565 C CA . LEU A 1 82 ? 13.869 12.958 27.165 1.00 95.62 82 LEU A CA 1
ATOM 566 C C . LEU A 1 82 ? 14.728 12.912 25.893 1.00 95.62 82 LEU A C 1
ATOM 568 O O . LEU A 1 82 ? 14.237 12.527 24.834 1.00 95.62 82 LEU A O 1
ATOM 572 N N . VAL A 1 83 ? 16.015 13.261 25.990 1.00 95.94 83 VAL A N 1
ATOM 573 C CA . VAL A 1 83 ? 16.947 13.267 24.850 1.00 95.94 83 VAL A CA 1
ATOM 574 C C . VAL A 1 83 ? 17.159 11.854 24.303 1.00 95.94 83 VAL A C 1
ATOM 576 O O . VAL A 1 83 ? 17.055 11.653 23.094 1.00 95.94 83 VAL A O 1
ATOM 579 N N . VAL A 1 84 ? 17.366 10.852 25.165 1.00 95.62 84 VAL A N 1
ATOM 580 C CA . VAL A 1 84 ? 17.459 9.439 24.754 1.00 95.62 84 VAL A CA 1
ATOM 581 C C . VAL A 1 84 ? 16.158 8.969 24.095 1.00 95.62 84 VAL A C 1
ATOM 583 O O . VAL A 1 84 ? 16.207 8.296 23.066 1.00 95.62 84 VAL A O 1
ATOM 586 N N . GLY A 1 85 ? 14.996 9.372 24.615 1.00 92.25 85 GLY A N 1
ATOM 587 C CA . GLY A 1 85 ? 13.691 9.094 24.015 1.00 92.25 85 GLY A CA 1
ATOM 588 C C . GLY A 1 85 ? 13.527 9.724 22.629 1.00 92.25 85 GLY A C 1
ATOM 589 O O . GLY A 1 85 ? 13.101 9.049 21.695 1.00 92.25 85 GLY A O 1
ATOM 590 N N . LEU A 1 86 ? 13.926 10.987 22.453 1.00 94.00 86 LEU A N 1
ATOM 591 C CA . LEU A 1 86 ? 13.886 11.688 21.165 1.00 94.00 86 LEU A CA 1
ATOM 592 C C . LEU A 1 86 ? 14.865 11.088 20.145 1.00 94.00 86 LEU A C 1
ATOM 594 O O . LEU A 1 86 ? 14.487 10.889 18.990 1.00 94.00 86 LEU A O 1
ATOM 598 N N . ILE A 1 87 ? 16.084 10.730 20.562 1.00 90.75 87 ILE A N 1
ATOM 599 C CA . ILE A 1 87 ? 17.058 10.016 19.721 1.00 90.75 87 ILE A CA 1
ATOM 600 C C . ILE A 1 87 ? 16.515 8.634 19.348 1.00 90.75 87 ILE A C 1
ATOM 602 O O . ILE A 1 87 ? 16.566 8.260 18.179 1.00 90.75 87 ILE A O 1
ATOM 606 N N . GLY A 1 88 ? 15.927 7.901 20.297 1.00 84.56 88 GLY A N 1
ATOM 607 C CA . GLY A 1 88 ? 15.273 6.615 20.062 1.00 84.56 88 GLY A CA 1
ATOM 608 C C . GLY A 1 88 ? 14.107 6.719 19.077 1.00 84.56 88 GLY A C 1
ATOM 609 O O . GLY A 1 88 ? 14.008 5.909 18.157 1.00 84.56 88 GLY A O 1
ATOM 610 N N . LEU A 1 89 ? 13.270 7.754 19.191 1.00 79.00 89 LEU A N 1
ATOM 611 C CA . LEU A 1 89 ? 12.191 8.055 18.245 1.00 79.00 89 LEU A CA 1
ATOM 612 C C . LEU A 1 89 ? 12.722 8.461 16.864 1.00 79.00 89 LEU A C 1
ATOM 614 O O . LEU A 1 89 ? 12.136 8.078 15.854 1.00 79.00 89 LEU A O 1
ATOM 618 N N . TRP A 1 90 ? 13.829 9.197 16.786 1.00 79.44 90 TRP A N 1
ATOM 619 C CA . TRP A 1 90 ? 14.451 9.600 15.523 1.00 79.44 90 TRP A CA 1
ATOM 620 C C . TRP A 1 90 ? 15.157 8.428 14.823 1.00 79.44 90 TRP A C 1
ATOM 622 O O . TRP A 1 90 ? 14.949 8.216 13.628 1.00 79.44 90 TRP A O 1
ATOM 632 N N . TRP A 1 91 ? 15.904 7.599 15.561 1.00 70.00 91 TRP A N 1
ATOM 633 C CA . TRP A 1 91 ? 16.464 6.331 15.078 1.00 70.00 91 TRP A CA 1
ATOM 634 C C . TRP A 1 91 ? 15.385 5.321 14.718 1.00 70.00 91 TRP A C 1
ATOM 636 O O . TRP A 1 91 ? 15.547 4.621 13.726 1.00 70.00 91 TRP A O 1
ATOM 646 N N . SER A 1 92 ? 14.278 5.273 15.458 1.00 58.88 92 SER A N 1
ATOM 647 C CA . SER A 1 92 ? 13.085 4.523 15.072 1.00 58.88 92 SER A CA 1
ATOM 648 C C . SER A 1 92 ? 12.572 5.044 13.729 1.00 58.88 92 SER A C 1
ATOM 650 O O . SER A 1 92 ? 12.694 4.354 12.726 1.00 58.88 92 SER A O 1
ATOM 652 N N . ARG A 1 93 ? 12.151 6.309 13.622 1.00 66.00 93 ARG A N 1
ATOM 653 C CA . ARG A 1 93 ? 11.623 6.877 12.365 1.00 66.00 93 ARG A CA 1
ATOM 654 C C . ARG A 1 93 ? 12.578 6.695 11.173 1.00 66.00 93 ARG A C 1
ATOM 656 O O . ARG A 1 93 ? 12.115 6.322 10.099 1.00 66.00 93 ARG A O 1
ATOM 663 N N . ARG A 1 94 ? 13.898 6.837 11.359 1.00 65.44 94 ARG A N 1
ATOM 664 C CA . ARG A 1 94 ? 14.907 6.549 10.319 1.00 65.44 94 ARG A CA 1
ATOM 665 C C . ARG A 1 94 ? 15.054 5.061 9.992 1.00 65.44 94 ARG A C 1
ATOM 667 O O . ARG A 1 94 ? 15.061 4.715 8.815 1.00 65.44 94 ARG A O 1
ATOM 674 N N . ARG A 1 95 ? 15.128 4.167 10.983 1.00 55.22 95 ARG A N 1
ATOM 675 C CA . ARG A 1 95 ? 15.177 2.710 10.749 1.00 55.22 95 ARG A CA 1
ATOM 676 C C . ARG A 1 95 ? 13.883 2.173 10.154 1.00 55.22 95 ARG A C 1
ATOM 678 O O . ARG A 1 95 ? 13.943 1.186 9.443 1.00 55.22 95 ARG A O 1
ATOM 685 N N . TRP A 1 96 ? 12.740 2.805 10.398 1.00 52.53 96 TRP A N 1
ATOM 686 C CA . TRP A 1 96 ? 11.440 2.379 9.872 1.00 52.53 96 TRP A CA 1
ATOM 687 C C . TRP A 1 96 ? 11.189 2.936 8.460 1.00 52.53 96 TRP A C 1
ATOM 689 O O . TRP A 1 96 ? 10.548 2.269 7.651 1.00 52.53 96 TRP A O 1
ATOM 699 N N . ALA A 1 97 ? 11.778 4.090 8.121 1.00 53.03 97 ALA A N 1
ATOM 700 C CA . ALA A 1 97 ? 11.933 4.532 6.734 1.00 53.03 97 ALA A CA 1
ATOM 701 C C . ALA A 1 97 ? 12.889 3.606 5.950 1.00 53.03 97 ALA A C 1
ATOM 703 O O . ALA A 1 97 ? 12.553 3.171 4.853 1.00 53.03 97 ALA A O 1
ATOM 704 N N . ALA A 1 98 ? 14.033 3.225 6.537 1.00 50.78 98 ALA A N 1
ATOM 705 C CA . ALA A 1 98 ? 15.020 2.336 5.910 1.00 50.78 98 ALA A CA 1
ATOM 706 C C . ALA A 1 98 ? 14.560 0.865 5.802 1.00 50.78 98 ALA A C 1
ATOM 708 O O . ALA A 1 98 ? 14.777 0.229 4.777 1.00 50.78 98 ALA A O 1
ATOM 709 N N . ALA A 1 99 ? 13.878 0.332 6.823 1.00 48.03 99 ALA A N 1
ATOM 710 C CA . ALA A 1 99 ? 13.215 -0.978 6.782 1.00 48.03 99 ALA A CA 1
ATOM 711 C C . ALA A 1 99 ? 11.956 -0.968 5.899 1.00 48.03 99 ALA A C 1
ATOM 713 O O . ALA A 1 99 ? 11.434 -2.023 5.547 1.00 48.03 99 ALA A O 1
ATOM 714 N N . GLY A 1 100 ? 11.492 0.224 5.515 1.00 46.59 100 GLY A N 1
ATOM 715 C CA . GLY A 1 100 ? 10.636 0.414 4.360 1.00 46.59 100 GLY A CA 1
ATOM 716 C C . GLY A 1 100 ? 9.264 -0.231 4.471 1.00 46.59 100 GLY A C 1
ATOM 717 O O . GLY A 1 100 ? 8.873 -0.851 3.484 1.00 46.59 100 GLY A O 1
ATOM 718 N N . LEU A 1 101 ? 8.574 -0.072 5.619 1.00 52.28 101 LEU A N 1
ATOM 719 C CA . LEU A 1 101 ? 7.103 0.017 5.817 1.00 52.28 101 LEU A CA 1
ATOM 720 C C . LEU A 1 101 ? 6.690 -0.178 7.302 1.00 52.28 101 LEU A C 1
ATOM 722 O O . LEU A 1 101 ? 7.470 -0.716 8.088 1.00 52.28 101 LEU A O 1
ATOM 726 N N . PRO A 1 102 ? 5.481 0.258 7.727 1.00 52.94 102 PRO A N 1
ATOM 727 C CA . PRO A 1 102 ? 5.009 0.038 9.092 1.00 52.94 102 PRO A CA 1
ATOM 728 C C . PRO A 1 102 ? 4.677 -1.436 9.353 1.00 52.94 102 PRO A C 1
ATOM 730 O O . PRO A 1 102 ? 4.128 -2.129 8.495 1.00 52.94 102 PRO A O 1
ATOM 733 N N . HIS A 1 103 ? 4.910 -1.876 10.590 1.00 47.12 103 HIS A N 1
ATOM 734 C CA . HIS A 1 103 ? 4.335 -3.113 11.109 1.00 47.12 103 HIS A CA 1
ATOM 735 C C . HIS A 1 103 ? 2.805 -2.971 11.135 1.00 47.12 103 HIS A C 1
ATOM 737 O O . HIS A 1 103 ? 2.261 -2.262 11.983 1.00 47.12 103 HIS A O 1
ATOM 743 N N . GLY A 1 104 ? 2.110 -3.620 10.197 1.00 52.44 104 GLY A N 1
ATOM 744 C CA . GLY A 1 104 ? 0.660 -3.792 10.288 1.00 52.44 104 GLY A CA 1
ATOM 745 C C . GLY A 1 104 ? 0.346 -4.589 11.549 1.00 52.44 104 GLY A C 1
ATOM 746 O O . GLY A 1 104 ? 0.865 -5.696 11.713 1.00 52.44 104 GLY A O 1
ATOM 747 N N . GLN A 1 105 ? -0.448 -4.024 12.460 1.00 53.72 105 GLN A N 1
ATOM 748 C CA . GLN A 1 105 ? -0.873 -4.765 13.641 1.00 53.72 105 GLN A CA 1
ATOM 749 C C . GLN A 1 105 ? -1.762 -5.920 13.178 1.00 53.72 105 GLN A C 1
ATOM 751 O O . GLN A 1 105 ? -2.753 -5.720 12.474 1.00 53.72 105 GLN A O 1
ATOM 756 N N . ILE 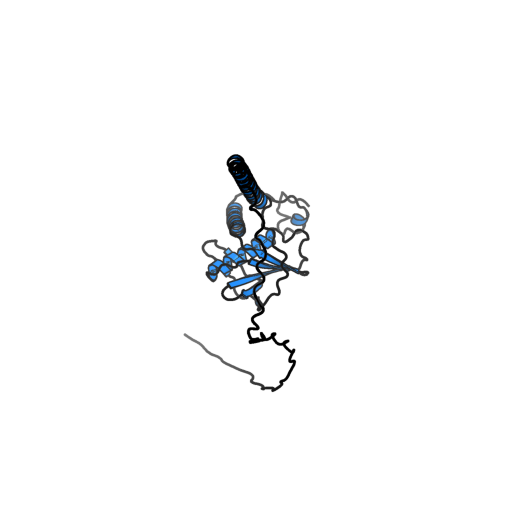A 1 106 ? -1.412 -7.142 13.578 1.00 50.12 106 ILE A N 1
ATOM 757 C CA . ILE A 1 106 ? -2.235 -8.325 13.321 1.00 50.12 106 ILE A CA 1
ATOM 758 C C . ILE A 1 106 ? -3.406 -8.283 14.308 1.00 50.12 106 ILE A C 1
ATOM 760 O O . ILE A 1 106 ? -3.436 -8.993 15.307 1.00 50.12 106 ILE A O 1
ATOM 764 N N . VAL A 1 107 ? -4.344 -7.381 14.036 1.00 50.38 107 VAL A N 1
ATOM 765 C CA . VAL A 1 107 ? -5.658 -7.350 14.663 1.00 50.38 107 VAL A CA 1
ATOM 766 C C . VAL A 1 107 ? -6.545 -8.267 13.839 1.00 50.38 107 VAL A C 1
ATOM 768 O O . VAL A 1 107 ? -6.734 -8.039 12.641 1.00 50.38 107 VAL A O 1
ATOM 771 N N . TYR A 1 108 ? -7.076 -9.305 14.481 1.00 50.81 108 TYR A N 1
ATOM 772 C CA . TYR A 1 108 ? -8.179 -10.070 13.920 1.00 50.81 108 TYR A CA 1
ATOM 773 C C . TYR A 1 108 ? -9.403 -9.150 13.907 1.00 50.81 108 TYR A C 1
ATOM 775 O O . TYR A 1 108 ? -9.990 -8.865 14.948 1.00 50.81 108 TYR A O 1
ATOM 783 N N . ALA A 1 109 ? -9.706 -8.597 12.736 1.00 57.03 109 ALA A N 1
ATOM 784 C CA . ALA A 1 109 ? -10.850 -7.727 12.533 1.00 57.03 109 ALA A CA 1
ATOM 785 C C . ALA A 1 109 ? -12.005 -8.556 11.973 1.00 57.03 109 ALA A C 1
ATOM 787 O O . ALA A 1 109 ? -11.924 -9.019 10.830 1.00 57.03 109 ALA A O 1
ATOM 788 N N . ASP A 1 110 ? -13.073 -8.700 12.758 1.00 57.06 110 ASP A N 1
ATOM 789 C CA . ASP A 1 110 ? -14.362 -9.110 12.216 1.00 57.06 110 ASP A CA 1
ATOM 790 C C . ASP A 1 110 ? -14.831 -8.031 11.245 1.00 57.06 110 ASP A C 1
ATOM 792 O O . ASP A 1 110 ? -15.026 -6.859 11.583 1.00 57.06 110 ASP A O 1
ATOM 796 N N . VAL A 1 111 ? -14.923 -8.436 9.986 1.00 57.03 111 VAL A N 1
ATOM 797 C CA . VAL A 1 111 ? -15.310 -7.566 8.889 1.00 57.03 111 VAL A CA 1
ATOM 798 C C . VAL A 1 111 ? -16.828 -7.412 8.973 1.00 57.03 111 VAL A C 1
ATOM 800 O O . VAL A 1 111 ? -17.543 -8.389 8.764 1.00 57.03 111 VAL A O 1
ATOM 803 N N . GLY A 1 112 ? -17.305 -6.209 9.314 1.00 60.66 112 GLY A N 1
ATOM 804 C CA . GLY A 1 112 ? -18.735 -5.864 9.289 1.00 60.66 112 GLY A CA 1
ATOM 805 C C . GLY A 1 112 ? -19.299 -5.849 7.863 1.00 60.66 112 GLY A C 1
ATOM 806 O O . GLY A 1 112 ? -18.753 -6.506 6.982 1.00 60.66 112 GLY A O 1
ATOM 807 N N . ASP A 1 113 ? -20.351 -5.064 7.608 1.00 66.94 113 ASP A N 1
ATOM 808 C CA . ASP A 1 113 ? -21.009 -4.992 6.291 1.00 66.94 113 ASP A CA 1
ATOM 809 C C . ASP A 1 113 ? -20.028 -4.635 5.156 1.00 66.94 113 ASP A C 1
ATOM 811 O O . ASP A 1 113 ? -19.734 -3.466 4.878 1.00 66.94 113 ASP A O 1
ATOM 815 N N . ALA A 1 114 ? -19.508 -5.681 4.512 1.00 74.62 114 ALA A N 1
ATOM 816 C CA . ALA A 1 114 ? -18.549 -5.633 3.425 1.00 74.62 114 ALA A CA 1
ATOM 817 C C . ALA A 1 114 ? -19.291 -5.776 2.100 1.00 74.62 114 ALA A C 1
ATOM 819 O O . ALA A 1 114 ? -19.967 -6.776 1.860 1.00 74.62 114 ALA A O 1
ATOM 820 N N . PHE A 1 115 ? -19.129 -4.798 1.218 1.00 78.75 115 PHE A N 1
ATOM 821 C CA . PHE A 1 115 ? -19.748 -4.797 -0.101 1.00 78.75 115 PHE A CA 1
ATOM 822 C C . PHE A 1 115 ? -18.675 -4.730 -1.196 1.00 78.75 115 PHE A C 1
ATOM 824 O O . PHE A 1 115 ? -17.674 -4.024 -1.032 1.00 78.75 115 PHE A O 1
ATOM 831 N N . PRO A 1 116 ? -18.844 -5.475 -2.305 1.00 73.62 116 PRO A N 1
ATOM 832 C CA . PRO A 1 116 ? -17.896 -5.454 -3.409 1.00 73.62 116 PRO A CA 1
ATOM 833 C C . PRO A 1 116 ? -17.912 -4.092 -4.106 1.00 73.62 116 PRO A C 1
ATOM 835 O O . PRO A 1 116 ? -18.957 -3.446 -4.228 1.00 73.62 116 PRO A O 1
ATOM 838 N N . VAL A 1 117 ? -16.753 -3.658 -4.595 1.00 79.69 117 VAL A N 1
ATOM 839 C CA . VAL A 1 117 ? -16.633 -2.386 -5.319 1.00 79.69 117 VAL A CA 1
ATOM 840 C C . VAL A 1 117 ? -16.845 -2.645 -6.808 1.00 79.69 117 VAL A C 1
ATOM 842 O O . VAL A 1 117 ? -16.084 -3.384 -7.428 1.00 79.69 117 VAL A O 1
ATOM 845 N N . GLN A 1 118 ? -17.900 -2.069 -7.388 1.00 74.19 118 GLN A N 1
ATOM 846 C CA . GLN A 1 118 ? -18.254 -2.305 -8.794 1.00 74.19 118 GLN A CA 1
ATOM 847 C C . GLN A 1 118 ? -17.409 -1.442 -9.747 1.00 74.19 118 GLN A C 1
ATOM 849 O O . GLN A 1 118 ? -16.811 -1.959 -10.692 1.00 74.19 118 GLN A O 1
ATOM 854 N N . GLU A 1 119 ? -17.291 -0.147 -9.448 1.00 85.00 119 GLU A N 1
ATOM 855 C CA . GLU A 1 119 ? -16.538 0.838 -10.235 1.00 85.00 119 GLU A CA 1
ATOM 856 C C . GLU A 1 119 ? -15.152 1.105 -9.632 1.00 85.00 119 GLU A C 1
ATOM 858 O O . GLU A 1 119 ? -14.959 1.019 -8.420 1.00 85.00 119 GLU A O 1
ATOM 863 N N . ALA A 1 120 ? -14.163 1.424 -10.470 1.00 92.00 120 ALA A N 1
ATOM 864 C CA . ALA A 1 120 ? -12.831 1.782 -9.990 1.00 92.00 120 ALA A CA 1
ATOM 865 C C . ALA A 1 120 ? -12.823 3.197 -9.391 1.00 92.00 120 ALA A C 1
ATOM 867 O O . ALA A 1 120 ? -13.370 4.131 -9.973 1.00 92.00 120 ALA A O 1
ATOM 868 N N . LEU A 1 121 ? -12.146 3.358 -8.255 1.00 94.56 121 LEU A N 1
ATOM 869 C CA . LEU A 1 121 ? -11.898 4.660 -7.644 1.00 94.56 121 LEU A CA 1
ATOM 870 C C . LEU A 1 121 ? -10.768 5.369 -8.407 1.00 94.56 121 LEU A C 1
ATOM 872 O O . LEU A 1 121 ? -9.822 4.716 -8.866 1.00 94.56 121 LEU A O 1
ATOM 876 N N . TYR A 1 122 ? -10.832 6.698 -8.511 1.00 96.06 122 TYR A N 1
ATOM 877 C CA . TYR A 1 122 ? -9.851 7.502 -9.246 1.00 96.06 122 TYR A CA 1
ATOM 878 C C . TYR A 1 122 ? -9.454 8.775 -8.491 1.00 96.06 122 TYR A C 1
ATOM 880 O O . TYR A 1 122 ? -10.308 9.496 -7.982 1.00 96.06 122 TYR A O 1
ATOM 888 N N . ASP A 1 123 ? -8.154 9.073 -8.478 1.00 97.31 123 ASP A N 1
ATOM 889 C CA . ASP A 1 123 ? -7.606 10.365 -8.067 1.00 97.31 123 ASP A CA 1
ATOM 890 C C . ASP A 1 123 ? -6.875 11.031 -9.252 1.00 97.31 123 ASP A C 1
ATOM 892 O O . ASP A 1 123 ? -5.843 10.508 -9.701 1.00 97.31 123 ASP A O 1
ATOM 896 N N . PRO A 1 124 ? -7.348 12.194 -9.745 1.00 95.44 124 PRO A N 1
ATOM 897 C CA . PRO A 1 124 ? -6.672 12.936 -10.803 1.00 95.44 124 PRO A CA 1
ATOM 898 C C . PRO A 1 124 ? -5.339 13.550 -10.356 1.00 95.44 124 PRO A C 1
ATOM 900 O O . PRO A 1 124 ? -4.429 13.645 -11.178 1.00 95.44 124 PRO A O 1
ATOM 903 N N . GLN A 1 125 ? -5.176 13.926 -9.079 1.00 94.56 125 GLN A N 1
ATOM 904 C CA . GLN A 1 125 ? -3.959 14.583 -8.585 1.00 94.56 125 GLN A CA 1
ATOM 905 C C . GLN A 1 125 ? -2.770 13.625 -8.622 1.00 94.56 125 GLN A C 1
ATOM 907 O O . GLN A 1 125 ? -1.744 13.915 -9.241 1.00 94.56 125 GLN A O 1
ATOM 912 N N . LEU A 1 126 ? -2.916 12.438 -8.024 1.00 95.38 126 LEU A N 1
ATOM 913 C CA . LEU A 1 126 ? -1.914 11.388 -8.152 1.00 95.38 126 LEU A CA 1
ATOM 914 C C . LEU A 1 126 ? -2.036 10.591 -9.451 1.00 95.38 126 LEU A C 1
ATOM 916 O O . LEU A 1 126 ? -1.245 9.667 -9.600 1.00 95.38 126 LEU A O 1
ATOM 920 N N . ARG A 1 127 ? -2.955 10.894 -10.382 1.00 95.94 127 ARG A N 1
ATOM 921 C CA . ARG A 1 127 ? -3.247 10.082 -11.589 1.00 95.94 127 ARG A CA 1
ATOM 922 C C . ARG A 1 127 ? -3.260 8.580 -11.273 1.00 95.94 127 ARG A C 1
ATOM 924 O O . ARG A 1 127 ? -2.549 7.790 -11.900 1.00 95.94 127 ARG A O 1
ATOM 931 N N . LEU A 1 128 ? -3.994 8.222 -10.226 1.00 97.62 128 LEU A N 1
ATOM 932 C CA . LEU A 1 128 ? -4.057 6.884 -9.652 1.00 97.62 128 LEU A CA 1
ATOM 933 C C . LEU A 1 128 ? -5.469 6.340 -9.853 1.00 97.62 128 LEU A C 1
ATOM 935 O O . LEU A 1 128 ? -6.438 7.027 -9.554 1.00 97.62 128 LEU A O 1
ATOM 939 N N . VAL A 1 129 ? -5.580 5.109 -10.341 1.00 97.19 129 VAL A N 1
ATOM 940 C CA . VAL A 1 129 ? -6.848 4.384 -10.474 1.00 97.19 129 VAL A CA 1
ATOM 941 C C . VAL A 1 129 ? -6.715 3.038 -9.778 1.00 97.19 129 VAL A C 1
ATOM 943 O O . VAL A 1 129 ? -5.649 2.421 -9.819 1.00 97.19 129 VAL A O 1
ATOM 946 N N . GLY A 1 130 ? -7.778 2.578 -9.127 1.00 96.00 130 GLY A N 1
ATOM 947 C CA . GLY A 1 130 ? -7.773 1.289 -8.452 1.00 96.00 130 GLY A CA 1
ATOM 948 C C . GLY A 1 130 ? -9.153 0.881 -7.962 1.00 96.00 130 GLY A C 1
ATOM 949 O O . GLY A 1 130 ? -9.931 1.701 -7.485 1.00 96.00 130 GLY A O 1
ATOM 950 N N . ARG A 1 131 ? -9.442 -0.416 -8.046 1.00 95.88 131 ARG A N 1
ATOM 951 C CA . ARG A 1 131 ? -10.640 -1.025 -7.469 1.00 95.88 131 ARG A CA 1
ATOM 952 C C . ARG A 1 131 ? -10.211 -1.896 -6.279 1.00 95.88 131 ARG A C 1
ATOM 954 O O . ARG A 1 131 ? -9.439 -2.826 -6.515 1.00 95.88 131 ARG A O 1
ATOM 961 N N . PRO A 1 132 ? -10.622 -1.581 -5.036 1.00 94.75 132 PRO A N 1
ATOM 962 C CA . PRO A 1 132 ? -10.514 -2.515 -3.915 1.00 94.75 132 PRO A CA 1
ATOM 963 C C . PRO A 1 132 ? -11.429 -3.718 -4.172 1.00 94.75 132 PRO A C 1
ATOM 965 O O . PRO A 1 132 ? -12.438 -3.564 -4.860 1.00 94.75 132 PRO A O 1
ATOM 968 N N . ASP A 1 133 ? -11.143 -4.885 -3.594 1.00 94.19 133 ASP A N 1
ATOM 969 C CA . ASP A 1 133 ? -12.071 -6.020 -3.703 1.00 94.19 133 ASP A CA 1
ATOM 970 C C . ASP A 1 133 ? -13.391 -5.719 -2.976 1.00 94.19 133 ASP A C 1
ATOM 972 O O . ASP A 1 133 ? -14.476 -5.917 -3.526 1.00 94.19 133 ASP A O 1
ATOM 976 N N . TYR A 1 134 ? -13.296 -5.182 -1.753 1.00 93.81 134 TYR A N 1
ATOM 977 C CA . TYR A 1 134 ? -14.448 -4.786 -0.940 1.00 93.81 134 TYR A CA 1
ATOM 978 C C . TYR A 1 134 ? -14.203 -3.456 -0.222 1.00 93.81 134 TYR A C 1
ATOM 980 O O . TYR A 1 134 ? -13.065 -3.067 0.061 1.00 93.81 134 TYR A O 1
ATOM 988 N N . LEU A 1 135 ? -15.296 -2.789 0.138 1.00 93.81 135 LEU A N 1
ATOM 989 C CA . LEU A 1 135 ? -15.322 -1.693 1.101 1.00 93.81 135 LEU A CA 1
ATOM 990 C C . LEU A 1 135 ? -16.210 -2.092 2.281 1.00 93.81 135 LEU A C 1
ATOM 992 O O . LEU A 1 135 ? -17.251 -2.719 2.102 1.00 93.81 135 LEU A O 1
ATOM 996 N N . VAL A 1 136 ? -15.799 -1.708 3.486 1.00 91.69 136 VAL A N 1
ATOM 997 C CA . VAL A 1 136 ? -16.567 -1.882 4.727 1.00 91.69 136 VAL A CA 1
ATOM 998 C C . VAL A 1 136 ? -16.943 -0.507 5.245 1.00 91.69 136 VAL A C 1
ATOM 1000 O O . VAL A 1 136 ? -16.099 0.391 5.275 1.00 91.69 136 VAL A O 1
ATOM 1003 N N . ARG A 1 137 ? -18.190 -0.318 5.674 1.00 88.56 137 ARG A N 1
ATOM 1004 C CA . ARG A 1 137 ? -18.623 0.955 6.261 1.00 88.56 137 ARG A CA 1
ATOM 1005 C C . ARG A 1 137 ? -18.439 0.938 7.776 1.00 88.56 137 ARG A C 1
ATOM 1007 O O . ARG A 1 137 ? -19.096 0.173 8.470 1.00 88.56 137 ARG A O 1
ATOM 1014 N N . GLN A 1 138 ? -17.594 1.827 8.297 1.00 87.38 138 GLN A N 1
ATOM 1015 C CA . GLN A 1 138 ? -17.436 2.056 9.735 1.00 87.38 138 GLN A CA 1
ATOM 1016 C C . GLN A 1 138 ? -17.865 3.492 10.065 1.00 87.38 138 GLN A C 1
ATOM 1018 O O . GLN A 1 138 ? -17.099 4.450 9.943 1.00 87.38 138 GLN A O 1
ATOM 1023 N N . GLY A 1 139 ? -19.139 3.652 10.432 1.00 85.75 139 GLY A N 1
ATOM 1024 C CA . GLY A 1 139 ? -19.759 4.965 10.613 1.00 85.75 139 GLY A CA 1
ATOM 1025 C C . GLY A 1 139 ? -19.745 5.777 9.312 1.00 85.75 139 GLY A C 1
ATOM 1026 O O . GLY A 1 139 ? -20.341 5.379 8.311 1.00 85.75 139 GLY A O 1
ATOM 1027 N N . ARG A 1 140 ? -19.050 6.922 9.322 1.00 84.44 140 ARG A N 1
ATOM 1028 C CA . ARG A 1 140 ? -18.886 7.793 8.142 1.00 84.44 140 ARG A CA 1
ATOM 1029 C C . ARG A 1 140 ? -17.745 7.372 7.211 1.00 84.44 140 ARG A C 1
ATOM 1031 O O . ARG A 1 140 ? -17.696 7.847 6.081 1.00 84.44 140 ARG A O 1
ATOM 1038 N N . THR A 1 141 ? -16.843 6.508 7.667 1.00 89.25 141 THR A N 1
ATOM 1039 C CA . THR A 1 141 ? -15.613 6.162 6.948 1.00 89.25 141 THR A CA 1
ATOM 1040 C C . THR A 1 141 ? -15.776 4.839 6.207 1.00 89.25 141 THR A C 1
ATOM 1042 O O . THR A 1 141 ? -16.444 3.923 6.690 1.00 89.25 141 THR A O 1
ATOM 1045 N N . LEU A 1 142 ? -15.157 4.729 5.031 1.00 93.56 142 LEU A N 1
ATOM 1046 C CA . LEU A 1 142 ? -15.034 3.466 4.309 1.00 93.56 142 LEU A CA 1
ATOM 1047 C C . LEU A 1 142 ? -13.639 2.878 4.534 1.00 93.56 142 LEU A C 1
ATOM 1049 O O . LEU A 1 142 ? -12.640 3.588 4.455 1.00 93.56 142 LEU A O 1
ATOM 1053 N N . ILE A 1 143 ? -13.576 1.582 4.817 1.00 95.50 143 ILE A N 1
ATOM 1054 C CA . ILE A 1 143 ? -12.339 0.832 5.036 1.00 95.50 143 ILE A CA 1
ATOM 1055 C C . ILE A 1 143 ? -12.139 -0.097 3.830 1.00 95.50 143 ILE A C 1
ATOM 1057 O O . ILE A 1 143 ? -12.989 -0.962 3.603 1.00 95.50 143 ILE A O 1
ATOM 1061 N N . PRO A 1 144 ? -11.068 0.064 3.032 1.00 96.62 144 PRO A N 1
ATOM 1062 C CA . PRO A 1 144 ? -10.793 -0.830 1.912 1.00 96.62 144 PRO A CA 1
ATOM 1063 C C . PRO A 1 144 ? -10.279 -2.186 2.398 1.00 96.62 144 PRO A C 1
ATOM 1065 O O . PRO A 1 144 ? -9.489 -2.266 3.346 1.00 96.62 144 PRO A O 1
ATOM 1068 N N . VAL A 1 145 ? -10.704 -3.242 1.708 1.00 95.56 145 VAL A N 1
ATOM 1069 C CA . VAL A 1 145 ? -10.267 -4.622 1.930 1.00 95.56 145 VAL A CA 1
ATOM 1070 C C . VAL A 1 145 ? -9.653 -5.165 0.646 1.00 95.56 145 VAL A C 1
ATOM 1072 O O . VAL A 1 145 ? -10.283 -5.140 -0.410 1.00 95.56 145 VAL A O 1
ATOM 1075 N N . GLU A 1 146 ? -8.435 -5.682 0.767 1.00 95.56 146 GLU A N 1
ATOM 1076 C CA . GLU A 1 146 ? -7.710 -6.406 -0.278 1.00 95.56 146 GLU A CA 1
ATOM 1077 C C . GLU A 1 146 ? -7.675 -7.899 0.066 1.00 95.56 146 GLU A C 1
ATOM 1079 O O . GLU A 1 146 ? -7.295 -8.264 1.183 1.00 95.56 146 GLU A O 1
ATOM 1084 N N . VAL A 1 147 ? -8.022 -8.778 -0.874 1.00 94.75 147 VAL A N 1
ATOM 1085 C CA . VAL A 1 147 ? -7.975 -10.232 -0.684 1.00 94.75 147 VAL A CA 1
ATOM 1086 C C . VAL A 1 147 ? -6.722 -10.819 -1.327 1.00 94.75 147 VAL A C 1
ATOM 1088 O O . VAL A 1 147 ? -6.396 -10.560 -2.481 1.00 94.75 147 VAL A O 1
ATOM 1091 N N . LYS A 1 148 ? -6.014 -11.674 -0.586 1.00 94.62 148 LYS A N 1
ATOM 1092 C CA . LYS A 1 148 ? -4.887 -12.465 -1.092 1.00 94.62 148 LYS A CA 1
ATOM 1093 C C . LYS A 1 148 ? -5.188 -13.951 -0.917 1.00 94.62 148 LYS A C 1
ATOM 1095 O O . LYS A 1 148 ? -5.458 -14.410 0.186 1.00 94.62 148 LYS A O 1
ATOM 1100 N N . SER A 1 149 ? -5.105 -14.707 -2.012 1.00 94.12 149 SER A N 1
ATOM 1101 C CA . SER A 1 149 ? -5.338 -16.161 -2.037 1.00 94.12 149 SER A CA 1
ATOM 1102 C C . SER A 1 149 ? -4.272 -16.968 -1.289 1.00 94.12 149 SER A C 1
ATOM 1104 O O . SER A 1 149 ? -4.533 -18.083 -0.849 1.00 94.12 149 SER A O 1
ATOM 1106 N N . GLY A 1 150 ? -3.067 -16.414 -1.135 1.00 93.25 150 GLY A N 1
ATOM 1107 C CA . GLY A 1 150 ? -2.007 -17.012 -0.330 1.00 93.25 150 GLY A CA 1
ATOM 1108 C C . GLY A 1 150 ? -2.228 -16.842 1.176 1.00 93.25 150 GLY A C 1
ATOM 1109 O O . GLY A 1 150 ? -2.976 -15.975 1.633 1.00 93.25 150 GLY A O 1
ATOM 1110 N N . ARG A 1 151 ? -1.503 -17.645 1.958 1.00 93.56 151 ARG A N 1
ATOM 1111 C CA . ARG A 1 151 ? -1.377 -17.466 3.411 1.00 93.56 151 ARG A CA 1
ATOM 1112 C C . ARG A 1 151 ? -0.614 -16.184 3.747 1.00 93.56 151 ARG A C 1
ATOM 1114 O O . ARG A 1 151 ? 0.229 -15.726 2.971 1.00 93.56 151 ARG A O 1
ATOM 1121 N N . ALA A 1 152 ? -0.879 -15.615 4.915 1.00 89.50 152 ALA A N 1
ATOM 1122 C CA . ALA A 1 152 ? -0.182 -14.429 5.385 1.00 89.50 152 ALA A CA 1
ATOM 1123 C C . ALA A 1 152 ? 1.305 -14.731 5.657 1.00 89.50 152 ALA A C 1
ATOM 1125 O O . ALA A 1 152 ? 1.608 -15.703 6.355 1.00 89.50 152 ALA A O 1
ATOM 1126 N N . PRO A 1 153 ? 2.259 -13.894 5.204 1.00 90.69 153 PRO A N 1
ATOM 1127 C CA . PRO A 1 153 ? 3.667 -14.151 5.479 1.00 90.69 153 PRO A CA 1
ATOM 1128 C C . PRO A 1 153 ? 3.959 -14.032 6.981 1.00 90.69 153 PRO A C 1
ATOM 1130 O O . PRO A 1 153 ? 3.410 -13.169 7.676 1.00 90.69 153 PRO A O 1
ATOM 1133 N N . ALA A 1 154 ? 4.851 -14.889 7.487 1.00 87.44 154 ALA A N 1
ATOM 1134 C CA . ALA A 1 154 ? 5.150 -14.984 8.918 1.00 87.44 154 ALA A CA 1
ATOM 1135 C C . ALA A 1 154 ? 5.654 -13.658 9.521 1.00 87.44 154 ALA A C 1
ATOM 1137 O O . ALA A 1 154 ? 5.282 -13.309 10.637 1.00 87.44 154 ALA A O 1
ATOM 1138 N N . ARG A 1 155 ? 6.439 -12.886 8.754 1.00 86.00 155 ARG A N 1
ATOM 1139 C CA . ARG A 1 155 ? 6.992 -11.575 9.152 1.00 86.00 155 ARG A CA 1
ATOM 1140 C C . ARG A 1 155 ? 6.032 -10.392 8.918 1.00 86.00 155 ARG A C 1
ATOM 1142 O O . ARG A 1 155 ? 6.454 -9.246 9.005 1.00 86.00 155 ARG A O 1
ATOM 1149 N N . GLY A 1 156 ? 4.760 -10.661 8.615 1.00 85.62 156 GLY A N 1
ATOM 1150 C CA . GLY A 1 156 ? 3.759 -9.653 8.256 1.00 85.62 156 GLY A CA 1
ATOM 1151 C C . GLY A 1 156 ? 3.604 -9.455 6.739 1.00 85.62 156 GLY A C 1
ATOM 1152 O O . GLY A 1 156 ? 4.278 -10.122 5.954 1.00 85.62 156 GLY A O 1
ATOM 1153 N N . PRO A 1 157 ? 2.682 -8.578 6.301 1.00 90.94 157 PRO A N 1
ATOM 1154 C CA . PRO A 1 157 ? 2.403 -8.340 4.884 1.00 90.94 157 PRO A CA 1
ATOM 1155 C C . PRO A 1 157 ? 3.625 -7.915 4.055 1.00 90.94 157 PRO A C 1
ATOM 1157 O O . PRO A 1 157 ? 4.453 -7.127 4.508 1.00 90.94 157 PRO A O 1
ATOM 1160 N N . TYR A 1 158 ? 3.702 -8.373 2.802 1.00 90.00 158 TYR A N 1
ATOM 1161 C CA . TYR A 1 158 ? 4.742 -7.931 1.868 1.00 90.00 158 TYR A CA 1
ATOM 1162 C C . TYR A 1 158 ? 4.615 -6.444 1.510 1.00 90.00 158 TYR A C 1
ATOM 1164 O O . TYR A 1 158 ? 3.518 -5.881 1.486 1.00 90.00 158 TYR A O 1
ATOM 1172 N N . ARG A 1 159 ? 5.740 -5.828 1.119 1.00 90.69 159 ARG A N 1
ATOM 1173 C CA . ARG A 1 159 ? 5.805 -4.422 0.684 1.00 90.69 159 ARG A CA 1
ATOM 1174 C C . ARG A 1 159 ? 4.817 -4.080 -0.432 1.00 90.69 159 ARG A C 1
ATOM 1176 O O . ARG A 1 159 ? 4.186 -3.028 -0.380 1.00 90.69 159 ARG A O 1
ATOM 1183 N N . SER A 1 160 ? 4.650 -4.976 -1.403 1.00 92.25 160 SER A N 1
ATOM 1184 C CA . SER A 1 160 ? 3.660 -4.845 -2.476 1.00 92.25 160 SER A CA 1
ATOM 1185 C C . SER A 1 160 ? 2.229 -4.773 -1.938 1.00 92.25 160 SER A C 1
ATOM 1187 O O . SER A 1 160 ? 1.482 -3.882 -2.327 1.00 92.25 160 SER A O 1
ATOM 1189 N N . HIS A 1 161 ? 1.861 -5.648 -0.997 1.00 94.94 161 HIS A N 1
ATOM 1190 C CA . HIS A 1 161 ? 0.515 -5.685 -0.416 1.00 94.94 161 HIS A CA 1
ATOM 1191 C C . HIS A 1 161 ? 0.216 -4.415 0.393 1.00 94.94 161 HIS A C 1
ATOM 1193 O O . HIS A 1 161 ? -0.878 -3.866 0.305 1.00 94.94 161 HIS A O 1
ATOM 1199 N N . LEU A 1 162 ? 1.201 -3.920 1.149 1.00 95.19 162 LEU A N 1
ATOM 1200 C CA . LEU A 1 162 ? 1.066 -2.697 1.944 1.00 95.19 162 LEU A CA 1
ATOM 1201 C C . LEU A 1 162 ? 0.935 -1.444 1.066 1.00 95.19 162 LEU A C 1
ATOM 1203 O O . LEU A 1 162 ? 0.109 -0.585 1.365 1.00 95.19 162 LEU A O 1
ATOM 1207 N N . LEU A 1 163 ? 1.700 -1.344 -0.027 1.00 96.12 163 LEU A N 1
ATOM 1208 C CA . LEU A 1 163 ? 1.592 -0.228 -0.976 1.00 96.12 163 LEU A CA 1
ATOM 1209 C C . LEU A 1 163 ? 0.297 -0.280 -1.800 1.00 96.12 163 LEU A C 1
ATOM 1211 O O . LEU A 1 163 ? -0.306 0.765 -2.031 1.00 96.12 163 LEU A O 1
ATOM 1215 N N . GLN A 1 164 ? -0.162 -1.471 -2.197 1.00 96.88 164 GLN A N 1
ATOM 1216 C CA . GLN A 1 164 ? -1.445 -1.640 -2.884 1.00 96.88 164 GLN A CA 1
ATOM 1217 C C . GLN A 1 164 ? -2.615 -1.233 -1.974 1.00 96.88 164 GLN A C 1
ATOM 1219 O O . GLN A 1 164 ? -3.465 -0.445 -2.378 1.00 96.88 164 GLN A O 1
A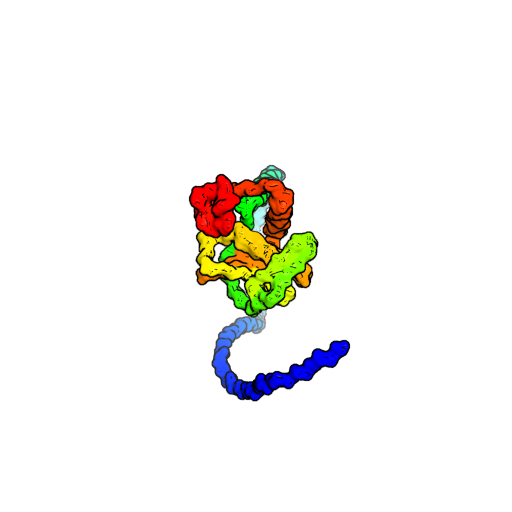TOM 1224 N N . LEU A 1 165 ? -2.625 -1.681 -0.714 1.00 97.69 165 LEU A N 1
ATOM 1225 C CA . LEU A 1 165 ? -3.653 -1.268 0.241 1.00 97.69 165 LEU A CA 1
ATOM 1226 C C . LEU A 1 165 ? -3.590 0.239 0.544 1.00 97.69 165 LEU A C 1
ATOM 1228 O O . LEU A 1 165 ? -4.628 0.890 0.624 1.00 97.69 165 LEU A O 1
ATOM 1232 N N . ALA A 1 166 ? -2.388 0.817 0.649 1.00 97.75 166 ALA A N 1
ATOM 1233 C CA . ALA A 1 166 ? -2.217 2.262 0.794 1.00 97.75 166 ALA A CA 1
ATOM 1234 C C . ALA A 1 166 ? -2.812 3.042 -0.388 1.00 97.75 166 ALA A C 1
ATOM 1236 O O . ALA A 1 166 ? -3.405 4.098 -0.172 1.00 97.75 166 ALA A O 1
ATOM 1237 N N . ALA A 1 167 ? -2.696 2.517 -1.615 1.00 98.38 167 ALA A N 1
ATOM 1238 C CA . ALA A 1 167 ? -3.324 3.098 -2.798 1.00 98.38 167 ALA A CA 1
ATOM 1239 C C . ALA A 1 167 ? -4.852 3.143 -2.657 1.00 98.38 167 ALA A C 1
ATOM 1241 O O . ALA A 1 167 ? -5.448 4.187 -2.906 1.00 98.38 167 ALA A O 1
ATOM 1242 N N . TYR A 1 168 ? -5.487 2.070 -2.175 1.00 98.38 168 TYR A N 1
ATOM 1243 C CA . TYR A 1 168 ? -6.929 2.078 -1.911 1.00 98.38 168 TYR A CA 1
ATOM 1244 C C . TYR A 1 168 ? -7.326 3.015 -0.769 1.00 98.38 168 TYR A C 1
ATOM 1246 O O . TYR A 1 168 ? -8.323 3.720 -0.896 1.00 98.38 168 TYR A O 1
ATOM 1254 N N . CYS A 1 169 ? -6.547 3.091 0.316 1.00 98.06 169 CYS A N 1
ATOM 1255 C CA . CYS A 1 169 ? -6.818 4.048 1.392 1.00 98.06 169 CYS A CA 1
ATOM 1256 C C . CYS A 1 169 ? -6.750 5.503 0.899 1.00 98.06 169 CYS A C 1
ATOM 1258 O O . CYS A 1 169 ? -7.612 6.306 1.256 1.00 98.06 169 CYS A O 1
ATOM 1260 N N . HIS A 1 170 ? -5.772 5.830 0.045 1.00 98.31 170 HIS A N 1
ATOM 1261 C CA . HIS A 1 170 ? -5.664 7.141 -0.605 1.00 98.31 170 HIS A CA 1
ATOM 1262 C C . HIS A 1 170 ? -6.833 7.410 -1.559 1.00 98.31 170 HIS A C 1
ATOM 1264 O O . HIS A 1 170 ? -7.403 8.495 -1.530 1.00 98.31 170 HIS A O 1
ATOM 1270 N N . LEU A 1 171 ? -7.232 6.435 -2.379 1.00 98.12 171 LEU A N 1
ATOM 1271 C CA . LEU A 1 171 ? -8.358 6.587 -3.307 1.00 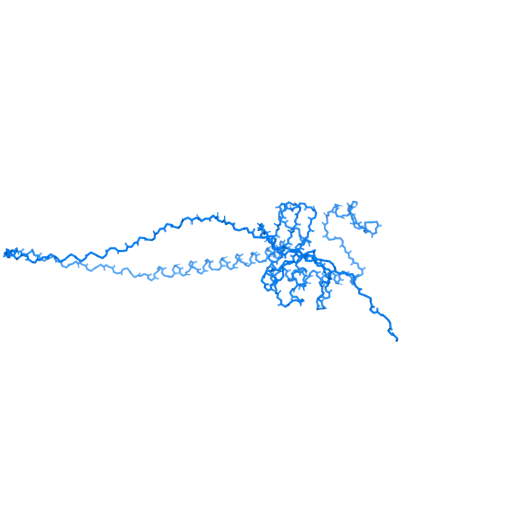98.12 171 LEU A CA 1
ATOM 1272 C C . LEU A 1 171 ? -9.694 6.795 -2.575 1.00 98.12 171 LEU A C 1
ATOM 1274 O O . LEU A 1 171 ? -10.491 7.640 -2.977 1.00 98.12 171 LEU A O 1
ATOM 1278 N N . VAL A 1 172 ? -9.919 6.085 -1.465 1.00 96.81 172 VAL A N 1
ATOM 1279 C CA . VAL A 1 172 ? -11.082 6.309 -0.594 1.00 96.81 172 VAL A CA 1
ATOM 1280 C C . VAL A 1 172 ? -11.029 7.697 0.052 1.00 96.81 172 VAL A C 1
ATOM 1282 O O . VAL A 1 172 ? -12.043 8.394 0.059 1.00 96.81 172 VAL A O 1
ATOM 1285 N N . GLU A 1 173 ? -9.866 8.129 0.554 1.00 97.00 173 GLU A N 1
ATOM 1286 C CA . GLU A 1 173 ? -9.659 9.483 1.096 1.00 97.00 173 GLU A CA 1
ATOM 1287 C C . GLU A 1 173 ? -9.993 10.558 0.044 1.00 97.00 173 GLU A C 1
ATOM 1289 O O . GLU A 1 173 ? -10.767 11.469 0.332 1.00 97.00 173 GLU A O 1
ATOM 1294 N N . ALA A 1 174 ? -9.483 10.413 -1.184 1.00 96.25 174 ALA A N 1
ATOM 1295 C CA . ALA A 1 174 ? -9.689 11.355 -2.284 1.00 96.25 174 ALA A CA 1
ATOM 1296 C C . ALA A 1 174 ? -11.155 11.435 -2.748 1.00 96.25 174 ALA A C 1
ATOM 1298 O O . ALA A 1 174 ? -11.669 12.531 -2.962 1.00 96.25 174 ALA A O 1
ATOM 1299 N N . GLN A 1 175 ? -11.845 10.296 -2.874 1.00 93.69 175 GLN A N 1
ATOM 1300 C CA . GLN A 1 175 ? -13.213 10.252 -3.402 1.00 93.69 175 GLN A CA 1
ATOM 1301 C C . GLN A 1 175 ? -14.295 10.554 -2.352 1.00 93.69 175 GLN A C 1
ATOM 1303 O O . GLN A 1 175 ? -15.376 11.021 -2.703 1.00 93.69 175 GLN A O 1
ATOM 1308 N N . THR A 1 176 ? -14.036 10.293 -1.065 1.00 93.00 176 THR A N 1
ATOM 1309 C CA . THR A 1 176 ? -15.030 10.500 0.011 1.00 93.00 176 THR A CA 1
ATOM 1310 C C . THR A 1 176 ? -14.756 11.720 0.890 1.00 93.00 176 THR A C 1
ATOM 1312 O O . THR A 1 176 ? -15.612 12.093 1.695 1.00 93.00 176 THR A O 1
ATOM 1315 N N . GLY A 1 177 ? -13.552 12.297 0.823 1.00 94.50 177 GLY A N 1
ATOM 1316 C CA . GLY A 1 177 ? -13.062 13.306 1.767 1.00 94.50 177 GLY A CA 1
ATOM 1317 C C . GLY A 1 177 ? -12.814 12.785 3.193 1.00 94.50 177 GLY A C 1
ATOM 1318 O O . GLY A 1 177 ? -12.360 13.544 4.046 1.00 94.50 177 GLY A O 1
ATOM 1319 N N . HIS A 1 178 ? -13.100 11.508 3.480 1.00 94.62 178 HIS A N 1
ATOM 1320 C CA . HIS A 1 178 ? -12.946 10.898 4.801 1.00 94.62 178 HIS A CA 1
ATOM 1321 C C . HIS A 1 178 ? -11.773 9.914 4.769 1.00 94.62 178 HIS A C 1
ATOM 1323 O O . HIS A 1 178 ? -11.840 8.850 4.154 1.00 94.62 178 HIS A O 1
ATOM 1329 N N . ARG A 1 179 ? -10.678 10.262 5.451 1.00 95.25 179 ARG A N 1
ATOM 1330 C CA . ARG A 1 179 ? -9.469 9.434 5.506 1.00 95.25 179 ARG A CA 1
ATOM 1331 C C . ARG A 1 179 ? -9.711 8.122 6.277 1.00 95.25 179 ARG A C 1
ATOM 1333 O O . ARG A 1 179 ? -10.060 8.189 7.458 1.00 95.25 179 ARG A O 1
ATOM 1340 N N . PRO A 1 180 ? -9.439 6.942 5.688 1.00 95.88 180 PRO A N 1
ATOM 1341 C CA . PRO A 1 180 ? -9.449 5.681 6.428 1.00 95.88 180 PRO A CA 1
ATOM 1342 C C . PRO A 1 180 ? -8.347 5.672 7.503 1.00 95.88 180 PRO A C 1
ATOM 1344 O O . PRO A 1 180 ? -7.199 5.979 7.184 1.00 95.88 180 PRO A O 1
ATOM 1347 N N . PRO A 1 181 ? -8.620 5.316 8.771 1.00 94.38 181 PRO A N 1
ATOM 1348 C CA . PRO A 1 181 ? -7.562 5.159 9.775 1.00 94.38 181 PRO A CA 1
ATOM 1349 C C . PRO A 1 181 ? -6.652 3.954 9.472 1.00 94.38 181 PRO A C 1
ATOM 1351 O O . PRO A 1 181 ? -5.455 3.968 9.769 1.00 94.38 181 PRO A O 1
ATOM 1354 N N . TYR A 1 182 ? -7.209 2.923 8.839 1.00 95.38 182 TYR A N 1
ATOM 1355 C CA . TYR A 1 182 ? -6.531 1.707 8.408 1.00 95.38 182 TYR A CA 1
ATOM 1356 C C . TYR A 1 182 ? -7.216 1.137 7.155 1.00 95.38 182 TYR A C 1
ATOM 1358 O O . TYR A 1 182 ? -8.299 1.580 6.774 1.00 95.38 182 TYR A O 1
ATOM 1366 N N . GLY A 1 183 ? -6.579 0.151 6.529 1.00 95.50 183 GLY A N 1
ATOM 1367 C CA . GLY A 1 183 ? -7.209 -0.786 5.595 1.00 95.50 183 GLY A CA 1
ATOM 1368 C C . GLY A 1 183 ? -7.019 -2.228 6.075 1.00 95.50 183 GLY A C 1
ATOM 1369 O O . GLY A 1 183 ? -6.260 -2.470 7.020 1.00 95.50 183 GLY A O 1
ATOM 1370 N N . LEU A 1 184 ? -7.674 -3.188 5.425 1.00 95.19 184 LEU A N 1
ATOM 1371 C CA . LEU A 1 184 ? -7.588 -4.613 5.761 1.00 95.19 184 LEU A CA 1
ATOM 1372 C C . LEU A 1 184 ? -6.975 -5.425 4.613 1.00 95.19 184 LEU A C 1
ATOM 1374 O O . LEU A 1 184 ? -7.298 -5.211 3.447 1.00 95.19 184 LEU A O 1
ATOM 1378 N N . ILE A 1 185 ? -6.128 -6.401 4.946 1.00 95.19 185 ILE A N 1
ATOM 1379 C CA . ILE A 1 185 ? -5.679 -7.443 4.010 1.00 95.19 185 ILE A CA 1
ATOM 1380 C C . ILE A 1 185 ? -6.212 -8.785 4.505 1.00 95.19 185 ILE A C 1
ATOM 1382 O O . ILE A 1 185 ? -5.805 -9.243 5.575 1.00 95.19 185 ILE A O 1
ATOM 1386 N N . ARG A 1 186 ? -7.101 -9.421 3.740 1.00 93.62 186 ARG A N 1
ATOM 1387 C CA . ARG A 1 186 ? -7.640 -10.755 4.033 1.00 93.62 186 ARG A CA 1
ATOM 1388 C C . ARG A 1 186 ? -6.833 -11.809 3.279 1.00 93.62 186 ARG A C 1
ATOM 1390 O O . ARG A 1 186 ? -7.010 -11.987 2.077 1.00 93.62 186 ARG A O 1
ATOM 1397 N N . TYR A 1 187 ? -5.941 -12.489 3.991 1.00 94.69 187 TYR A N 1
ATOM 1398 C CA . TYR A 1 187 ? -5.259 -13.688 3.504 1.00 94.69 187 TYR A CA 1
ATOM 1399 C C . TYR A 1 187 ? -6.151 -14.919 3.690 1.00 94.69 187 TYR A C 1
ATOM 1401 O O . TYR A 1 187 ? -7.138 -14.864 4.423 1.00 94.69 187 TYR A O 1
ATOM 1409 N N . ALA A 1 188 ? -5.767 -16.046 3.089 1.00 92.88 188 ALA A N 1
ATOM 1410 C CA . ALA A 1 188 ? -6.491 -17.309 3.242 1.00 92.88 188 ALA A CA 1
ATOM 1411 C C . ALA A 1 188 ? -6.582 -17.815 4.698 1.00 92.88 188 ALA A C 1
ATOM 1413 O O . ALA A 1 188 ? -7.518 -18.537 5.024 1.00 92.88 188 ALA A O 1
ATOM 1414 N N . ASP A 1 189 ? -5.629 -17.454 5.567 1.00 90.88 189 ASP A N 1
ATOM 1415 C CA . ASP A 1 189 ? -5.556 -17.929 6.957 1.00 90.88 189 ASP A CA 1
ATOM 1416 C C . ASP A 1 189 ? -5.746 -16.847 8.035 1.00 90.88 189 ASP A C 1
ATOM 1418 O O . ASP A 1 189 ? -5.901 -17.196 9.204 1.00 90.88 189 ASP A O 1
ATOM 1422 N N . ARG A 1 190 ? -5.746 -15.550 7.684 1.00 88.69 190 ARG A N 1
ATOM 1423 C CA . ARG A 1 190 ? -6.061 -14.444 8.615 1.00 88.69 190 ARG A CA 1
ATOM 1424 C C . ARG A 1 190 ? -6.313 -13.106 7.917 1.00 88.69 190 ARG A C 1
ATOM 1426 O O . ARG A 1 190 ? -5.738 -12.814 6.869 1.00 88.69 190 ARG A O 1
ATOM 1433 N N . THR A 1 191 ? -7.059 -12.230 8.584 1.00 90.75 191 THR A N 1
ATOM 1434 C CA . THR A 1 191 ? -7.110 -10.793 8.266 1.00 90.75 191 THR A CA 1
ATOM 1435 C C . THR A 1 191 ? -6.008 -10.040 9.023 1.00 90.75 191 THR A C 1
ATOM 1437 O O . THR A 1 191 ? -5.685 -10.381 10.160 1.00 90.75 191 THR A O 1
ATOM 1440 N N . VAL A 1 192 ? -5.410 -9.022 8.397 1.00 90.88 192 VAL A N 1
ATOM 1441 C CA . VAL A 1 192 ? -4.423 -8.115 9.011 1.00 90.88 192 VAL A CA 1
ATOM 1442 C C . VAL A 1 192 ? -4.864 -6.668 8.802 1.00 90.88 192 VAL A C 1
ATOM 1444 O O . VAL A 1 192 ? -5.118 -6.266 7.665 1.00 90.88 192 VAL A O 1
ATOM 1447 N N . ALA A 1 193 ? -4.904 -5.877 9.876 1.00 92.19 193 ALA A N 1
ATOM 1448 C CA . ALA A 1 193 ? -5.151 -4.440 9.806 1.00 92.19 193 ALA A CA 1
ATOM 1449 C C . ALA A 1 193 ? -3.851 -3.657 9.555 1.00 92.19 193 ALA A C 1
ATOM 1451 O O . ALA A 1 193 ? -2.793 -3.935 10.123 1.00 92.19 193 ALA A O 1
ATOM 1452 N N . VAL A 1 194 ? -3.918 -2.651 8.685 1.00 92.38 194 VAL A N 1
ATOM 1453 C CA . VAL A 1 194 ? -2.762 -1.837 8.292 1.00 92.38 194 VAL A CA 1
ATOM 1454 C C . VAL A 1 194 ? -3.100 -0.367 8.468 1.00 92.38 194 VAL A C 1
ATOM 1456 O O . VAL A 1 194 ? -3.873 0.195 7.695 1.00 92.38 194 VAL A O 1
ATOM 1459 N N . ASN A 1 195 ? -2.488 0.266 9.469 1.00 93.88 195 ASN A N 1
ATOM 1460 C CA . ASN A 1 195 ? -2.680 1.686 9.757 1.00 93.88 195 ASN A CA 1
ATOM 1461 C C . ASN A 1 195 ? -2.245 2.545 8.562 1.00 93.88 195 ASN A C 1
ATOM 1463 O O . ASN A 1 195 ? -1.088 2.492 8.134 1.00 93.88 195 ASN A O 1
ATOM 1467 N N . TYR A 1 196 ? -3.149 3.386 8.058 1.00 94.94 196 TYR A N 1
ATOM 1468 C CA . TYR A 1 196 ? -2.887 4.282 6.934 1.00 94.94 196 TYR A CA 1
ATOM 1469 C C . TYR A 1 196 ? -2.191 5.559 7.421 1.00 94.94 196 TYR A C 1
ATOM 1471 O O . TYR A 1 196 ? -2.750 6.657 7.456 1.00 94.94 196 TYR A O 1
ATOM 1479 N N . THR A 1 197 ? -0.946 5.400 7.869 1.00 93.69 197 THR A N 1
ATOM 1480 C CA . THR A 1 197 ? -0.139 6.484 8.446 1.00 93.69 197 THR A CA 1
ATOM 1481 C C . THR A 1 197 ? 0.309 7.500 7.383 1.00 93.69 197 THR A C 1
ATOM 1483 O O . THR A 1 197 ? 0.384 7.166 6.199 1.00 93.69 197 THR A O 1
ATOM 1486 N N . PRO A 1 198 ? 0.654 8.749 7.763 1.00 93.31 198 PRO A N 1
ATOM 1487 C CA . PRO A 1 198 ? 1.236 9.719 6.830 1.00 93.31 198 PRO A CA 1
ATOM 1488 C C . PRO A 1 198 ? 2.491 9.192 6.119 1.00 93.31 198 PRO A C 1
ATOM 1490 O O . PRO A 1 198 ? 2.614 9.368 4.915 1.00 93.31 198 PRO A O 1
ATOM 1493 N N . ALA A 1 199 ? 3.356 8.456 6.827 1.00 90.56 199 ALA A N 1
ATOM 1494 C CA . ALA A 1 199 ? 4.540 7.825 6.239 1.00 90.56 199 ALA A CA 1
ATOM 1495 C C . ALA A 1 199 ? 4.187 6.745 5.197 1.00 90.56 199 ALA A C 1
ATOM 1497 O O . ALA A 1 199 ? 4.859 6.630 4.176 1.00 90.56 199 ALA A O 1
ATOM 1498 N N . LEU A 1 200 ? 3.109 5.975 5.407 1.00 91.75 200 LEU A N 1
ATOM 1499 C CA . LEU A 1 200 ? 2.635 5.002 4.417 1.00 91.75 200 LEU A CA 1
ATOM 1500 C C . LEU A 1 200 ? 2.101 5.695 3.149 1.00 91.75 200 LEU A C 1
ATOM 1502 O O . LEU A 1 200 ? 2.407 5.255 2.040 1.00 91.75 200 LEU A O 1
ATOM 1506 N N . ARG A 1 201 ? 1.363 6.804 3.305 1.00 96.00 201 ARG A N 1
ATOM 1507 C CA . ARG A 1 201 ? 0.922 7.653 2.182 1.00 96.00 201 ARG A CA 1
ATOM 1508 C C . ARG A 1 201 ? 2.112 8.263 1.437 1.00 96.00 201 ARG A C 1
ATOM 1510 O O . ARG A 1 201 ? 2.134 8.258 0.211 1.00 96.00 201 ARG A O 1
ATOM 1517 N N . GLU A 1 202 ? 3.126 8.737 2.152 1.00 94.94 202 GLU A N 1
ATOM 1518 C CA . GLU A 1 202 ? 4.340 9.282 1.543 1.00 94.94 202 GLU A CA 1
ATOM 1519 C C . GLU A 1 202 ? 5.122 8.209 0.764 1.00 94.94 202 GLU A C 1
ATOM 1521 O O . GLU A 1 202 ? 5.479 8.432 -0.392 1.00 94.94 202 GLU A O 1
ATOM 1526 N N . HIS A 1 203 ? 5.295 7.005 1.323 1.00 92.88 203 HIS A N 1
ATOM 1527 C CA . HIS A 1 203 ? 5.916 5.875 0.618 1.00 92.88 203 HIS A CA 1
ATOM 1528 C C . HIS A 1 203 ? 5.152 5.477 -0.661 1.00 92.88 203 HIS A C 1
ATOM 1530 O O . HIS A 1 203 ? 5.782 5.085 -1.650 1.00 92.88 203 HIS A O 1
ATOM 1536 N N . LEU A 1 204 ? 3.816 5.584 -0.669 1.00 96.12 204 LEU A N 1
ATOM 1537 C CA . LEU A 1 204 ? 2.997 5.420 -1.874 1.00 96.12 204 LEU A CA 1
ATOM 1538 C C . LEU A 1 204 ? 3.326 6.507 -2.906 1.00 96.12 204 LEU A C 1
ATOM 1540 O O . LEU A 1 204 ? 3.688 6.171 -4.032 1.00 96.12 204 LEU A O 1
ATOM 1544 N N . VAL A 1 205 ? 3.255 7.788 -2.529 1.00 97.06 205 VAL A N 1
ATOM 1545 C CA . VAL A 1 205 ? 3.516 8.927 -3.432 1.00 97.06 205 VAL A CA 1
ATOM 1546 C C . VAL A 1 205 ? 4.924 8.852 -4.032 1.00 97.06 205 VAL A C 1
ATOM 1548 O O . VAL A 1 205 ? 5.075 8.938 -5.249 1.00 97.06 205 VAL A O 1
ATOM 1551 N N . GLN A 1 206 ? 5.945 8.596 -3.210 1.00 96.00 206 GLN A N 1
ATOM 1552 C CA . GLN A 1 206 ? 7.332 8.415 -3.655 1.00 96.00 206 GLN A CA 1
ATOM 1553 C C . GLN A 1 206 ? 7.501 7.201 -4.586 1.00 96.00 206 GLN A C 1
ATOM 1555 O O . GLN A 1 206 ? 8.335 7.214 -5.489 1.00 96.00 206 GLN A O 1
ATOM 1560 N N . THR A 1 207 ? 6.720 6.133 -4.399 1.00 95.44 207 THR A N 1
ATOM 1561 C CA . THR A 1 207 ? 6.763 4.965 -5.294 1.00 95.44 207 THR A CA 1
ATOM 1562 C C . THR A 1 207 ? 6.057 5.247 -6.620 1.00 95.44 207 THR A C 1
ATOM 1564 O O . THR A 1 207 ? 6.596 4.900 -7.664 1.00 95.44 207 THR A O 1
ATOM 1567 N N . LEU A 1 208 ? 4.921 5.950 -6.610 1.00 96.94 208 LEU A N 1
ATOM 1568 C CA . LEU A 1 208 ? 4.246 6.408 -7.830 1.00 96.94 208 LEU A CA 1
ATOM 1569 C C . LEU A 1 208 ? 5.090 7.415 -8.626 1.00 96.94 208 LEU A C 1
ATOM 1571 O O . LEU A 1 208 ? 5.028 7.418 -9.853 1.00 96.94 208 LEU A O 1
ATOM 1575 N N . ALA A 1 209 ? 5.877 8.256 -7.949 1.00 96.00 209 ALA A N 1
ATOM 1576 C CA . ALA A 1 209 ? 6.829 9.159 -8.590 1.00 96.00 209 ALA A CA 1
ATOM 1577 C C . ALA A 1 209 ? 7.956 8.385 -9.294 1.00 96.00 209 ALA A C 1
ATOM 1579 O O . ALA A 1 209 ? 8.191 8.617 -10.477 1.00 96.00 209 ALA A O 1
ATOM 1580 N N . ARG A 1 210 ? 8.585 7.414 -8.611 1.00 94.50 210 ARG A N 1
ATOM 1581 C CA . ARG A 1 210 ? 9.625 6.555 -9.209 1.00 94.50 210 ARG A CA 1
ATOM 1582 C C . ARG A 1 210 ? 9.101 5.772 -10.411 1.00 94.50 210 ARG A C 1
ATOM 1584 O O . ARG A 1 210 ? 9.621 5.959 -11.497 1.00 94.50 210 ARG A O 1
ATOM 1591 N N . LEU A 1 211 ? 7.962 5.084 -10.281 1.00 94.31 211 LEU A N 1
ATOM 1592 C CA . LEU A 1 211 ? 7.323 4.361 -11.396 1.00 94.31 211 LEU A CA 1
ATOM 1593 C C . LEU A 1 211 ? 7.036 5.235 -12.635 1.00 94.31 211 LEU A C 1
ATOM 1595 O O . LEU A 1 211 ? 6.917 4.713 -13.741 1.00 94.31 211 LEU A O 1
ATOM 1599 N N . ARG A 1 212 ? 6.882 6.557 -12.473 1.00 95.44 212 ARG A N 1
ATOM 1600 C CA . ARG A 1 212 ? 6.719 7.501 -13.594 1.00 95.44 212 ARG A CA 1
ATOM 1601 C C . ARG A 1 212 ? 8.043 7.908 -14.214 1.00 95.44 212 ARG A C 1
ATOM 1603 O O . ARG A 1 212 ? 8.091 8.004 -15.434 1.00 95.44 212 ARG A O 1
ATOM 1610 N N . ALA A 1 213 ? 9.065 8.135 -13.392 1.00 95.44 213 ALA A N 1
ATOM 1611 C CA . ALA A 1 213 ? 10.421 8.388 -13.859 1.00 95.44 213 ALA A CA 1
ATOM 1612 C C . ALA A 1 213 ? 10.960 7.166 -14.617 1.00 95.44 213 ALA A C 1
ATOM 1614 O O . ALA A 1 213 ? 11.364 7.306 -15.764 1.00 95.44 213 ALA A O 1
ATOM 1615 N N . ASP A 1 214 ? 10.829 5.967 -14.042 1.00 95.06 214 ASP A N 1
ATOM 1616 C CA . ASP A 1 214 ? 11.230 4.697 -14.659 1.00 95.06 214 ASP A CA 1
ATOM 1617 C C . ASP A 1 214 ? 10.513 4.490 -16.009 1.00 95.06 214 ASP A C 1
ATOM 1619 O O . ASP A 1 214 ? 11.129 4.132 -17.004 1.00 95.06 214 ASP A O 1
ATOM 1623 N N . ARG A 1 215 ? 9.211 4.811 -16.097 1.00 94.06 215 ARG A N 1
ATOM 1624 C CA . ARG A 1 215 ? 8.439 4.738 -17.356 1.00 94.06 215 ARG A CA 1
ATOM 1625 C C . ARG A 1 215 ? 8.873 5.761 -18.423 1.00 94.06 215 ARG A C 1
ATOM 1627 O O . ARG A 1 215 ? 8.496 5.610 -19.583 1.00 94.06 215 ARG A O 1
ATOM 1634 N N . GLN A 1 216 ? 9.592 6.814 -18.041 1.00 95.31 216 GLN A N 1
ATOM 1635 C CA . GLN A 1 216 ? 10.143 7.828 -18.949 1.00 95.31 216 GLN A CA 1
ATOM 1636 C C . GLN A 1 216 ? 11.642 7.633 -19.223 1.00 95.31 216 GLN A C 1
ATOM 1638 O O . GLN A 1 216 ? 12.183 8.319 -20.087 1.00 95.31 216 GLN A O 1
ATOM 1643 N N . ALA A 1 217 ? 12.309 6.731 -18.501 1.00 94.19 217 ALA A N 1
ATOM 1644 C CA . ALA A 1 217 ? 13.720 6.440 -18.684 1.00 94.19 217 ALA A CA 1
ATOM 1645 C C . ALA A 1 217 ? 13.954 5.620 -19.961 1.00 94.19 217 ALA A C 1
ATOM 1647 O O . ALA A 1 217 ? 13.145 4.770 -20.332 1.00 94.19 217 ALA A O 1
ATOM 1648 N N . THR A 1 218 ? 15.094 5.855 -20.613 1.00 94.12 218 THR A N 1
ATOM 1649 C CA . THR A 1 218 ? 15.550 5.063 -21.768 1.00 94.12 218 THR A CA 1
ATOM 1650 C C . THR A 1 218 ? 15.864 3.615 -21.379 1.00 94.12 218 THR A C 1
ATOM 1652 O O . THR A 1 218 ? 15.710 2.710 -22.193 1.00 94.12 218 THR A O 1
ATOM 1655 N N . GLU A 1 219 ? 16.294 3.399 -20.135 1.00 91.25 219 GLU A N 1
ATOM 1656 C CA . GLU A 1 219 ? 16.750 2.119 -19.599 1.00 91.25 219 GLU A CA 1
ATOM 1657 C C . GLU A 1 219 ? 16.322 1.992 -18.128 1.00 91.25 219 GLU A C 1
ATOM 1659 O O . GLU A 1 219 ? 16.335 2.976 -17.383 1.00 91.25 219 GLU A O 1
ATOM 1664 N N . VAL A 1 220 ? 15.908 0.790 -17.710 1.00 92.94 220 VAL A N 1
ATOM 1665 C CA . VAL A 1 220 ? 15.456 0.493 -16.340 1.00 92.94 220 VAL A CA 1
ATOM 1666 C C . VAL A 1 220 ? 15.988 -0.872 -15.919 1.00 92.94 220 VAL A C 1
ATOM 1668 O O . VAL A 1 220 ? 15.616 -1.888 -16.505 1.00 92.94 220 VAL A O 1
ATOM 1671 N N . HIS A 1 221 ? 16.809 -0.896 -14.869 1.00 92.75 221 HIS A N 1
ATOM 1672 C CA . HIS A 1 221 ? 17.467 -2.116 -14.401 1.00 92.75 221 HIS A CA 1
ATOM 1673 C C . HIS A 1 221 ? 16.659 -2.926 -13.373 1.00 92.75 221 HIS A C 1
ATOM 1675 O O . HIS A 1 221 ? 15.821 -2.406 -12.628 1.00 92.75 221 HIS A O 1
ATOM 1681 N N . ARG A 1 222 ? 16.957 -4.225 -13.277 1.00 93.44 222 ARG A N 1
ATOM 1682 C CA . ARG A 1 222 ? 16.325 -5.185 -12.356 1.00 93.44 222 ARG A CA 1
ATOM 1683 C C . ARG A 1 222 ? 16.608 -4.868 -10.878 1.00 93.44 222 ARG A C 1
ATOM 1685 O O . ARG A 1 222 ? 17.712 -5.075 -10.378 1.00 93.44 222 ARG A O 1
ATOM 1692 N N . ASP A 1 223 ? 15.556 -4.615 -10.099 1.00 89.81 223 ASP A N 1
ATOM 1693 C CA . ASP A 1 223 ? 15.658 -4.090 -8.725 1.00 89.81 223 ASP A CA 1
ATOM 1694 C C . ASP A 1 223 ? 15.994 -5.069 -7.565 1.00 89.81 223 ASP A C 1
ATOM 1696 O O . ASP A 1 223 ? 16.076 -4.610 -6.426 1.00 89.81 223 ASP A O 1
ATOM 1700 N N . HIS A 1 224 ? 16.127 -6.398 -7.760 1.00 90.88 224 HIS A N 1
ATOM 1701 C CA . HIS A 1 224 ? 15.761 -7.319 -6.652 1.00 90.88 224 HIS A CA 1
ATOM 1702 C C . HIS A 1 224 ? 16.553 -8.597 -6.326 1.00 90.88 224 HIS A C 1
ATOM 1704 O O . HIS A 1 224 ? 16.217 -9.206 -5.308 1.00 90.88 224 HIS A O 1
ATOM 1710 N N . HIS A 1 225 ? 17.508 -9.072 -7.135 1.00 94.12 225 HIS A N 1
ATOM 1711 C CA . HIS A 1 225 ? 18.348 -10.249 -6.801 1.00 94.12 225 HIS A CA 1
ATOM 1712 C C . HIS A 1 225 ? 17.573 -11.499 -6.291 1.00 94.12 225 HIS A C 1
ATOM 1714 O O . HIS A 1 225 ? 17.948 -12.130 -5.307 1.00 94.12 225 HIS A O 1
ATOM 1720 N N . GLN A 1 226 ? 16.458 -11.860 -6.947 1.00 92.12 226 GLN A N 1
ATOM 1721 C CA . GLN A 1 226 ? 15.582 -12.986 -6.557 1.00 92.12 226 GLN A CA 1
ATOM 1722 C C . GLN A 1 226 ? 15.168 -13.818 -7.784 1.00 92.12 226 GLN A C 1
ATOM 1724 O O . GLN A 1 226 ? 14.213 -13.435 -8.467 1.00 92.12 226 GLN A O 1
ATOM 1729 N N . PRO A 1 227 ? 15.804 -14.976 -8.047 1.00 94.69 227 PRO A N 1
ATOM 1730 C CA . PRO A 1 227 ? 15.505 -15.812 -9.216 1.00 94.69 227 PRO A CA 1
ATOM 1731 C C . PRO A 1 227 ? 14.037 -16.254 -9.325 1.00 94.69 227 PRO A C 1
ATOM 1733 O O . PRO A 1 227 ? 13.503 -16.374 -10.422 1.00 94.69 227 PRO A O 1
ATOM 1736 N N . ALA A 1 228 ? 13.343 -16.431 -8.195 1.00 93.06 228 ALA A N 1
ATOM 1737 C CA . ALA A 1 228 ? 11.921 -16.780 -8.179 1.00 93.06 228 ALA A CA 1
ATOM 1738 C C . ALA A 1 228 ? 11.014 -15.712 -8.824 1.00 93.06 228 ALA A C 1
ATOM 1740 O O . ALA A 1 228 ? 10.019 -16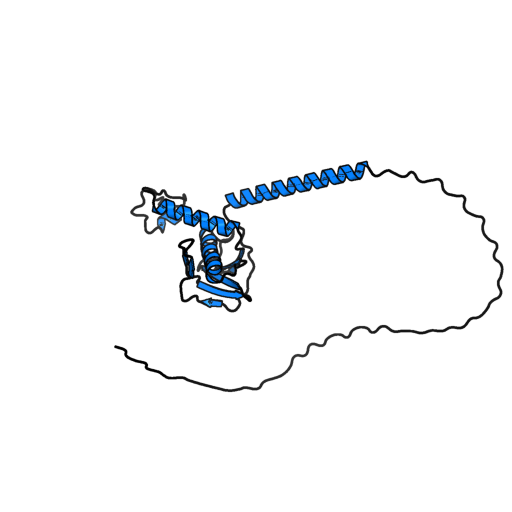.075 -9.444 1.00 93.06 228 ALA A O 1
ATOM 1741 N N . ARG A 1 229 ? 11.365 -14.417 -8.726 1.00 91.88 229 ARG A N 1
ATOM 1742 C CA . ARG A 1 229 ? 10.640 -13.341 -9.426 1.00 91.88 229 ARG A CA 1
ATOM 1743 C C . ARG A 1 229 ? 10.885 -13.400 -10.937 1.00 91.88 229 ARG A C 1
ATOM 1745 O O . ARG A 1 229 ? 9.943 -13.203 -11.692 1.00 91.88 229 ARG A O 1
ATOM 1752 N N . CYS A 1 230 ? 12.111 -13.714 -11.370 1.00 95.12 230 CYS A N 1
ATOM 1753 C CA . CYS A 1 230 ? 12.455 -13.849 -12.791 1.00 95.12 230 CYS A CA 1
ATOM 1754 C C . CYS A 1 230 ? 11.705 -15.016 -13.447 1.00 95.12 230 CYS A C 1
ATOM 1756 O O . CYS A 1 230 ? 11.062 -14.807 -14.469 1.00 95.12 230 CYS A O 1
ATOM 1758 N N . ARG A 1 231 ? 11.692 -16.205 -12.823 1.00 94.56 231 ARG A N 1
ATOM 1759 C CA . ARG A 1 231 ? 11.038 -17.416 -13.368 1.00 94.56 231 ARG A CA 1
ATOM 1760 C C . ARG A 1 231 ? 9.544 -17.261 -13.684 1.00 94.56 231 ARG A C 1
ATOM 1762 O O . ARG A 1 231 ? 9.042 -17.984 -14.533 1.00 94.56 231 ARG A O 1
ATOM 1769 N N . ALA A 1 232 ? 8.844 -16.356 -12.999 1.00 90.69 232 ALA A N 1
ATOM 1770 C CA . ALA A 1 232 ? 7.424 -16.063 -13.220 1.00 90.69 232 ALA A CA 1
ATOM 1771 C C . ALA A 1 232 ? 7.183 -14.697 -13.901 1.00 90.69 232 ALA A C 1
ATOM 1773 O O . ALA A 1 232 ? 6.051 -14.218 -13.947 1.00 90.69 232 ALA A O 1
ATOM 1774 N N . CYS A 1 233 ? 8.234 -14.034 -14.395 1.00 93.62 233 CYS A N 1
ATOM 1775 C CA . CYS A 1 233 ? 8.128 -12.727 -15.032 1.00 93.62 233 CYS A CA 1
ATOM 1776 C C . CYS A 1 233 ? 7.727 -12.866 -16.507 1.00 93.62 233 CYS A C 1
ATOM 1778 O O . CYS A 1 233 ? 8.476 -13.429 -17.299 1.00 93.62 233 CYS A O 1
ATOM 1780 N N . GLY A 1 234 ? 6.607 -12.255 -16.908 1.00 93.44 234 GLY A N 1
ATOM 1781 C CA . GLY A 1 234 ? 6.165 -12.219 -18.313 1.00 93.44 234 GLY A CA 1
ATOM 1782 C C . GLY A 1 234 ? 7.087 -11.452 -19.277 1.00 93.44 234 GLY A C 1
ATOM 1783 O O . GLY A 1 234 ? 6.838 -11.455 -20.477 1.00 93.44 234 GLY A O 1
ATOM 1784 N N . TYR A 1 235 ? 8.142 -10.805 -18.770 1.00 92.25 235 TYR A N 1
ATOM 1785 C CA . TYR A 1 235 ? 9.178 -10.127 -19.560 1.00 92.25 235 TYR A CA 1
ATOM 1786 C C . TYR A 1 235 ? 10.520 -10.880 -19.578 1.00 92.25 235 TYR A C 1
ATOM 1788 O O . TYR A 1 235 ? 11.488 -10.359 -20.124 1.00 92.25 235 TYR A O 1
ATOM 1796 N N . ARG A 1 236 ? 10.606 -12.082 -18.980 1.00 93.56 236 ARG A N 1
ATOM 1797 C CA . ARG A 1 236 ? 11.859 -12.847 -18.812 1.00 93.56 236 ARG A CA 1
ATOM 1798 C C . ARG A 1 236 ? 12.635 -13.013 -20.120 1.00 93.56 236 ARG A C 1
ATOM 1800 O O . ARG A 1 236 ? 13.818 -12.705 -20.147 1.00 93.56 236 ARG A O 1
ATOM 1807 N N . ASP A 1 237 ? 11.957 -13.399 -21.196 1.00 93.69 237 ASP A N 1
ATOM 1808 C CA . ASP A 1 237 ? 12.578 -13.691 -22.500 1.00 93.69 237 ASP A CA 1
ATOM 1809 C C . ASP A 1 237 ? 13.061 -12.431 -23.256 1.00 93.69 237 ASP A C 1
ATOM 1811 O O . ASP A 1 237 ? 13.556 -12.526 -24.375 1.00 93.69 237 ASP A O 1
ATOM 1815 N N . ARG A 1 238 ? 12.883 -11.240 -22.666 1.00 92.94 238 ARG A N 1
ATOM 1816 C CA . ARG A 1 238 ? 13.344 -9.934 -23.174 1.00 92.94 238 ARG A CA 1
ATOM 1817 C C . ARG A 1 238 ? 14.060 -9.115 -22.090 1.00 92.94 238 ARG A C 1
ATOM 1819 O O . ARG A 1 238 ? 14.066 -7.889 -22.152 1.00 92.94 238 ARG A O 1
ATOM 1826 N N . CYS A 1 239 ? 14.563 -9.773 -21.047 1.00 93.56 239 CYS A N 1
ATOM 1827 C CA . CYS A 1 239 ? 15.233 -9.131 -19.923 1.00 93.56 239 CYS A CA 1
ATOM 1828 C C . CYS A 1 239 ? 16.660 -9.665 -19.808 1.00 93.56 239 CYS A C 1
ATOM 1830 O O . CYS A 1 239 ? 16.884 -10.739 -19.250 1.00 93.56 239 CYS A O 1
ATOM 1832 N N . ASP A 1 240 ? 17.623 -8.876 -20.279 1.00 94.50 240 ASP A N 1
ATOM 1833 C CA . ASP A 1 240 ? 19.045 -9.247 -20.316 1.00 94.50 240 ASP A CA 1
ATOM 1834 C C . ASP A 1 240 ? 19.677 -9.384 -18.910 1.00 94.50 240 ASP A C 1
ATOM 1836 O O . ASP A 1 240 ? 20.779 -9.901 -18.752 1.00 94.50 240 ASP A O 1
ATOM 1840 N N . GLU A 1 241 ? 18.949 -8.984 -17.859 1.00 95.88 241 GLU A N 1
ATOM 1841 C CA . GLU A 1 241 ? 19.325 -9.125 -16.445 1.00 95.88 241 GLU A CA 1
ATOM 1842 C C . GLU A 1 241 ? 18.595 -10.266 -15.700 1.00 95.88 241 GLU A C 1
ATOM 1844 O O . GLU A 1 241 ? 18.596 -10.309 -14.458 1.00 95.88 241 GLU A O 1
ATOM 1849 N N . ALA A 1 242 ? 17.922 -11.173 -16.419 1.00 94.81 242 ALA A N 1
ATOM 1850 C CA . ALA A 1 242 ? 17.215 -12.305 -15.823 1.00 94.81 242 ALA A CA 1
ATOM 1851 C C . ALA A 1 242 ? 18.167 -13.237 -15.039 1.00 94.81 242 ALA A C 1
ATOM 1853 O O . ALA A 1 242 ? 19.267 -13.556 -15.474 1.00 94.81 242 ALA A O 1
ATOM 1854 N N . LEU A 1 243 ? 17.733 -13.690 -13.856 1.00 94.25 243 LEU A N 1
ATOM 1855 C CA . LEU A 1 243 ? 18.584 -14.430 -12.904 1.00 94.25 243 LEU A CA 1
ATOM 1856 C C . LEU A 1 243 ? 18.427 -15.960 -12.948 1.00 94.25 243 LEU A C 1
ATOM 1858 O O . LEU A 1 243 ? 19.102 -16.655 -12.188 1.00 94.25 243 LEU A O 1
ATOM 1862 N N . ALA A 1 244 ? 17.465 -16.463 -13.724 1.00 77.62 244 ALA A N 1
ATOM 1863 C CA . ALA A 1 244 ? 17.171 -17.881 -13.952 1.00 77.62 244 ALA A CA 1
ATOM 1864 C C . ALA A 1 244 ? 16.164 -18.023 -15.091 1.00 77.62 244 ALA A C 1
ATOM 1866 O O . ALA A 1 244 ? 15.216 -17.204 -15.146 1.00 77.62 244 ALA A O 1
#

Radius of gyration: 36.01 Å; chains: 1; bounding box: 66×40×122 Å